Protein AF-A0A2N6K5X2-F1 (afdb_monomer_lite)

Secondary structure (DSSP, 8-state):
--TT----HHHHHHHHHHHGGG--S---GGGHHHHHTTSTTHHHHHHHHTT-HHHHHHH---SPP-SHHHHHHHHHHHHHHHHHHHHTT-HHHHHHHHHHHHHHHHH-HHHHHHHHHHHHHHGGG---HHHHHHHHHHHHHHH--HHHHHHHHHHHHHHHHHHHHTT-S-HHHHHHHHHHHHTT-TT-HHHHHHHHHHHHHHHHHHHHHHHHTT-HHHHHHHHHH-S-HHHHHHHHHHHHHHHHHHHHTT----HHHHHHHHHHHHHH-TT-GGGHHHHHHTT--

Sequence (285 aa):
MVKNLLIMPGCYHHYLQTWQNILVDNIDSSQKILRSLYTDWGLAVAACVEGDIQRAIQIKPSNKTVTVVETFACKFVAYHEGCYQLQQYKWREAILPLNQAKSEIQASLNWQQEIDKLCTLQRQNISNFTEHLEFAQFWYDLLASQLARSYLAEYKAEQLREKLANETISSEKALRELQEIKKIDEYNPVVTDLIERVEVTQELKEIDRLLRNGQYETMVKRARLTHHERVRFIVANFFLEILIDGLKNGNLHDPKLIMQLGSWAYEICPNEPEFQAIYQSLRLR

Structure (mmCIF, N/CA/C/O backbone):
data_AF-A0A2N6K5X2-F1
#
_entry.id   AF-A0A2N6K5X2-F1
#
loop_
_atom_site.group_PDB
_atom_site.id
_atom_site.type_symbol
_atom_site.label_atom_id
_atom_site.label_alt_id
_atom_site.label_comp_id
_atom_site.label_asym_id
_atom_site.label_entity_id
_atom_site.label_seq_id
_atom_site.pdbx_PDB_ins_code
_atom_site.Cartn_x
_atom_site.Cartn_y
_atom_site.Cartn_z
_atom_site.occupancy
_atom_site.B_iso_or_equiv
_atom_site.auth_seq_id
_atom_site.auth_comp_id
_atom_site.auth_asym_id
_atom_site.auth_atom_id
_atom_site.pdbx_PDB_model_num
ATOM 1 N N . MET A 1 1 ? 13.412 16.566 -40.910 1.00 33.75 1 MET A N 1
ATOM 2 C CA . MET A 1 1 ? 12.546 16.499 -42.102 1.00 33.75 1 MET A CA 1
ATOM 3 C C . MET A 1 1 ? 12.996 17.592 -43.059 1.00 33.75 1 MET A C 1
ATOM 5 O O . MET A 1 1 ? 12.678 18.751 -42.837 1.00 33.75 1 MET A O 1
ATOM 9 N N . VAL A 1 2 ? 13.801 17.262 -44.069 1.00 37.75 2 VAL A N 1
ATOM 10 C CA . VAL A 1 2 ? 14.030 18.185 -45.188 1.00 37.75 2 VAL A CA 1
ATOM 11 C C . VAL A 1 2 ? 12.915 17.887 -46.192 1.00 37.75 2 VAL A C 1
ATOM 13 O O . VAL A 1 2 ? 12.937 16.848 -46.836 1.00 37.75 2 VAL A O 1
ATOM 16 N N . LYS A 1 3 ? 11.875 18.733 -46.210 1.00 42.69 3 LYS A N 1
ATOM 17 C CA . LYS A 1 3 ? 10.772 18.764 -47.198 1.00 42.69 3 LYS A CA 1
ATOM 18 C C . LYS A 1 3 ? 10.260 17.393 -47.701 1.00 42.69 3 LYS A C 1
ATOM 20 O O . LYS A 1 3 ? 10.532 17.034 -48.837 1.00 42.69 3 LYS A O 1
ATOM 25 N N . ASN A 1 4 ? 9.467 16.669 -46.903 1.00 42.94 4 ASN A N 1
ATOM 26 C CA . ASN A 1 4 ? 8.630 15.538 -47.365 1.00 42.94 4 ASN A CA 1
ATOM 27 C C . ASN A 1 4 ? 9.323 14.417 -48.178 1.00 42.94 4 ASN A C 1
ATOM 29 O O . ASN A 1 4 ? 8.648 13.662 -48.871 1.00 42.94 4 ASN A O 1
ATOM 33 N N . LEU A 1 5 ? 10.645 14.273 -48.085 1.00 54.62 5 LEU A N 1
ATOM 34 C CA . LEU A 1 5 ? 11.384 13.184 -48.720 1.00 54.62 5 LEU A CA 1
ATOM 35 C C . LEU A 1 5 ? 11.616 12.058 -47.706 1.00 54.62 5 LEU A C 1
ATOM 37 O O . LEU A 1 5 ? 12.179 12.293 -46.634 1.00 54.62 5 LEU A O 1
ATOM 41 N N . LEU A 1 6 ? 11.186 10.838 -48.048 1.00 58.38 6 LEU A N 1
ATOM 42 C CA . LEU A 1 6 ? 11.593 9.622 -47.343 1.00 58.38 6 LEU A CA 1
ATOM 43 C C . LEU A 1 6 ? 13.054 9.349 -47.705 1.00 58.38 6 LEU A C 1
ATOM 45 O O . LEU A 1 6 ? 13.368 9.014 -48.845 1.00 58.38 6 LEU A O 1
ATOM 49 N N . ILE A 1 7 ? 13.950 9.512 -46.741 1.00 64.50 7 ILE A N 1
ATOM 50 C CA . ILE A 1 7 ? 15.358 9.154 -46.894 1.00 64.50 7 ILE A CA 1
ATOM 51 C C . ILE A 1 7 ? 15.500 7.774 -46.268 1.00 64.50 7 ILE A C 1
ATOM 53 O O . ILE A 1 7 ? 15.103 7.589 -45.132 1.00 64.50 7 ILE A O 1
ATOM 57 N N . MET A 1 8 ? 16.027 6.778 -46.972 1.00 62.88 8 MET A N 1
ATOM 58 C CA . MET A 1 8 ? 16.251 5.476 -46.335 1.00 62.88 8 MET A CA 1
ATOM 59 C C . MET A 1 8 ? 17.413 5.581 -45.328 1.00 62.88 8 MET A C 1
ATOM 61 O O . MET A 1 8 ? 18.362 6.325 -45.597 1.00 62.88 8 MET A O 1
ATOM 65 N N . PRO A 1 9 ? 17.410 4.837 -44.202 1.00 60.06 9 PRO A N 1
ATOM 66 C CA . PRO A 1 9 ? 18.467 4.916 -43.186 1.00 60.06 9 PRO A CA 1
ATOM 67 C C . PRO A 1 9 ? 19.893 4.759 -43.738 1.00 60.06 9 PRO A C 1
ATOM 69 O O . PRO A 1 9 ? 20.807 5.448 -43.285 1.00 60.06 9 PRO A O 1
ATOM 72 N N . GLY A 1 10 ? 20.076 3.922 -44.769 1.00 62.19 10 GLY A N 1
ATOM 73 C CA . GLY A 1 10 ? 21.358 3.761 -45.464 1.00 62.19 10 GLY A CA 1
ATOM 74 C C . GLY A 1 10 ? 21.795 5.001 -46.253 1.00 62.19 10 GLY A C 1
ATOM 75 O O . GLY A 1 10 ? 22.966 5.371 -46.220 1.00 62.19 10 GLY A O 1
ATOM 76 N N . CYS A 1 11 ? 20.858 5.701 -46.900 1.00 65.12 11 CYS A N 1
ATOM 77 C CA . CYS A 1 11 ? 21.143 6.969 -47.575 1.00 65.12 11 CYS A CA 1
ATOM 78 C C . CYS A 1 11 ? 21.488 8.065 -46.563 1.00 65.12 11 CYS A C 1
ATOM 80 O O . CYS A 1 11 ? 22.399 8.851 -46.794 1.00 65.12 11 CYS A O 1
ATOM 82 N N . TYR A 1 12 ? 20.796 8.100 -45.424 1.00 66.19 12 TYR A N 1
ATOM 83 C CA . TYR A 1 12 ? 21.087 9.071 -44.375 1.00 66.19 12 TYR A CA 1
ATOM 84 C C . TYR A 1 12 ? 22.502 8.903 -43.810 1.00 66.19 12 TYR A C 1
ATOM 86 O O . TYR A 1 12 ? 23.239 9.881 -43.749 1.00 66.19 12 TYR A O 1
ATOM 94 N N . HIS A 1 13 ? 22.912 7.676 -43.467 1.00 65.62 13 HIS A N 1
ATOM 95 C CA . HIS A 1 13 ? 24.268 7.413 -42.969 1.00 65.62 13 HIS A CA 1
ATOM 96 C C . HIS A 1 13 ? 25.340 7.784 -43.997 1.00 65.62 13 HIS A C 1
ATOM 98 O O . HIS A 1 13 ? 26.363 8.363 -43.636 1.00 65.62 13 HIS A O 1
ATOM 104 N N . HIS A 1 14 ? 25.086 7.512 -45.281 1.00 67.62 14 HIS A N 1
ATOM 105 C CA . HIS A 1 14 ? 26.011 7.852 -46.359 1.00 67.62 14 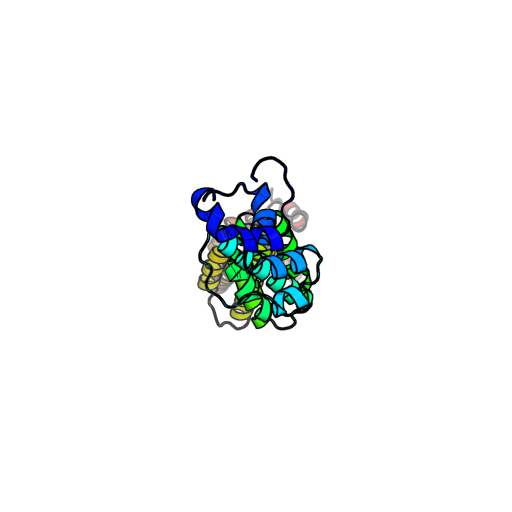HIS A CA 1
ATOM 106 C C . HIS A 1 14 ? 26.244 9.368 -46.496 1.00 67.62 14 HIS A C 1
ATOM 108 O O . HIS A 1 14 ? 27.370 9.792 -46.738 1.00 67.62 14 HIS A O 1
ATOM 114 N N . TYR A 1 15 ? 25.207 10.189 -46.294 1.00 67.56 15 TYR A N 1
ATOM 115 C CA . TYR A 1 15 ? 25.284 11.651 -46.429 1.00 67.56 15 TYR A CA 1
ATOM 116 C C . TYR A 1 15 ? 25.388 12.405 -45.095 1.00 67.56 15 TYR A C 1
ATOM 118 O O . TYR A 1 15 ? 25.398 13.638 -45.083 1.00 67.56 15 TYR A O 1
ATOM 126 N N . LEU A 1 16 ? 25.501 11.695 -43.966 1.00 64.44 16 LEU A N 1
ATOM 127 C CA . LEU A 1 16 ? 25.473 12.287 -42.628 1.00 64.44 16 LEU A CA 1
ATOM 128 C C . LEU A 1 16 ? 26.551 13.362 -42.455 1.00 64.44 16 LEU A C 1
ATOM 130 O O . LEU A 1 16 ? 26.236 14.462 -42.011 1.00 64.44 16 LEU A O 1
ATOM 134 N N . GLN A 1 17 ? 27.793 13.085 -42.870 1.00 63.62 17 GLN A N 1
ATOM 135 C CA . GLN A 1 17 ? 28.906 14.043 -42.784 1.00 63.62 17 GLN A CA 1
ATOM 136 C C . GLN A 1 17 ? 28.649 15.325 -43.589 1.00 63.62 17 GLN A C 1
ATOM 138 O O . GLN A 1 17 ? 29.088 16.403 -43.201 1.00 63.62 17 GLN A O 1
ATOM 143 N N . THR A 1 18 ? 27.899 15.231 -44.687 1.00 65.25 18 THR A N 1
ATOM 144 C CA . THR A 1 18 ? 27.544 16.374 -45.536 1.00 65.25 18 THR A CA 1
ATOM 145 C C . THR A 1 18 ? 26.402 17.203 -44.940 1.00 65.25 18 THR A C 1
ATOM 147 O O . THR A 1 18 ? 26.276 18.389 -45.239 1.00 65.25 18 THR A O 1
ATOM 150 N N . TRP A 1 19 ? 25.561 16.602 -44.093 1.00 64.31 19 TRP A N 1
ATOM 151 C CA . TRP A 1 19 ? 24.351 17.226 -43.541 1.00 64.31 19 TRP A CA 1
ATOM 152 C C . TRP A 1 19 ? 24.466 17.651 -42.075 1.00 64.31 19 TRP A C 1
ATOM 154 O O . TRP A 1 19 ? 23.506 18.204 -41.539 1.00 64.31 19 TRP A O 1
ATOM 164 N N . GLN A 1 20 ? 25.630 17.469 -41.442 1.00 56.97 20 GLN A N 1
ATOM 165 C CA . GLN A 1 20 ? 25.882 17.867 -40.049 1.00 56.97 20 GLN A CA 1
ATOM 166 C C . GLN A 1 20 ? 25.497 19.329 -39.760 1.00 56.97 20 GLN A C 1
ATOM 168 O O . GLN A 1 20 ? 24.915 19.610 -38.719 1.00 56.97 20 GLN A O 1
ATOM 173 N N . ASN A 1 21 ? 25.704 20.238 -40.718 1.00 52.66 21 ASN A N 1
ATOM 174 C CA . ASN A 1 21 ? 25.397 21.669 -40.575 1.00 52.66 21 ASN A CA 1
ATOM 175 C C . ASN A 1 21 ? 23.895 22.023 -40.689 1.00 52.66 21 ASN A C 1
ATOM 177 O O . ASN A 1 21 ? 23.532 23.188 -40.553 1.00 52.66 21 ASN A O 1
ATOM 181 N N . ILE A 1 22 ? 23.024 21.051 -40.994 1.00 57.59 22 ILE A N 1
ATOM 182 C CA . ILE A 1 22 ? 21.575 21.239 -41.230 1.00 57.59 22 ILE A CA 1
ATOM 183 C C . ILE A 1 22 ? 20.742 20.597 -40.099 1.00 57.59 22 ILE A C 1
ATOM 185 O O . ILE A 1 22 ? 19.518 20.748 -40.042 1.00 57.59 22 ILE A O 1
ATOM 189 N N . LEU A 1 23 ? 21.382 19.866 -39.181 1.00 54.38 23 LEU A N 1
ATOM 190 C CA . LEU A 1 23 ? 20.691 19.142 -38.120 1.00 54.38 23 LEU A CA 1
ATOM 191 C C . LEU A 1 23 ? 20.158 20.108 -37.055 1.00 54.38 23 LEU A C 1
ATOM 193 O O . LEU A 1 23 ? 20.896 20.843 -36.416 1.00 54.38 23 LEU A O 1
ATOM 197 N N . VAL A 1 24 ? 18.834 20.105 -36.891 1.00 52.06 24 VAL A N 1
ATOM 198 C CA . VAL A 1 24 ? 18.123 20.897 -35.882 1.00 52.06 24 VAL A CA 1
ATOM 199 C C . VAL A 1 24 ? 18.181 20.163 -34.543 1.00 52.06 24 VAL A C 1
ATOM 201 O O . VAL A 1 24 ? 17.592 19.082 -34.424 1.00 52.06 24 VAL A O 1
ATOM 204 N N . ASP A 1 25 ? 18.832 20.782 -33.555 1.00 52.19 25 ASP A N 1
ATOM 205 C CA . ASP A 1 25 ? 19.069 20.246 -32.202 1.00 52.19 25 ASP A CA 1
ATOM 206 C C . ASP A 1 25 ? 17.793 20.014 -31.376 1.00 52.19 25 ASP A C 1
ATOM 208 O O . ASP A 1 25 ? 17.778 19.180 -30.472 1.00 52.19 25 ASP A O 1
ATOM 212 N N . ASN A 1 26 ? 16.691 20.694 -31.711 1.00 50.91 26 ASN A N 1
ATOM 213 C CA . ASN A 1 26 ? 15.399 20.500 -31.057 1.00 50.91 26 ASN A CA 1
ATOM 214 C C . ASN A 1 26 ? 14.484 19.565 -31.859 1.00 50.91 26 ASN A C 1
ATOM 216 O O . ASN A 1 26 ? 14.228 19.755 -33.053 1.00 50.91 26 ASN A O 1
ATOM 220 N N . ILE A 1 27 ? 13.978 18.536 -31.177 1.00 58.50 27 ILE A N 1
ATOM 221 C CA . ILE A 1 27 ? 13.110 17.508 -31.752 1.00 58.50 27 ILE A CA 1
ATOM 222 C C . ILE A 1 27 ? 11.686 17.744 -31.263 1.00 58.50 27 ILE A C 1
ATOM 224 O O . ILE A 1 27 ? 11.427 17.735 -30.061 1.00 58.50 27 ILE A O 1
ATOM 228 N N . ASP A 1 28 ? 10.757 17.894 -32.201 1.00 59.72 28 ASP A N 1
ATOM 229 C CA . ASP A 1 28 ? 9.335 17.815 -31.891 1.00 59.72 28 ASP A CA 1
ATOM 230 C C . ASP A 1 28 ? 8.993 16.419 -31.346 1.00 59.72 28 ASP A C 1
ATOM 232 O O . ASP A 1 28 ? 9.425 15.405 -31.902 1.00 59.72 28 ASP A O 1
ATOM 236 N N . SER A 1 29 ? 8.208 16.360 -30.268 1.00 61.22 29 SER A N 1
ATOM 237 C CA . SER A 1 29 ? 7.819 15.110 -29.598 1.00 61.22 29 SER A CA 1
ATOM 238 C C . SER A 1 29 ? 7.259 14.041 -30.549 1.00 61.22 29 SER A C 1
ATOM 240 O O . SER A 1 29 ? 7.571 12.862 -30.384 1.00 61.22 29 SER A O 1
ATOM 242 N N . SER A 1 30 ? 6.532 14.449 -31.595 1.00 62.69 30 SER A N 1
ATOM 243 C CA . SER A 1 30 ? 5.924 13.561 -32.595 1.00 62.69 30 SER A CA 1
ATOM 244 C C . SER A 1 30 ? 6.935 12.907 -33.546 1.00 62.69 30 SER A C 1
ATOM 246 O O . SER A 1 30 ? 6.622 11.911 -34.193 1.00 62.69 30 SER A O 1
ATOM 248 N N . GLN A 1 31 ? 8.163 13.432 -33.626 1.00 74.00 31 GLN A N 1
ATOM 249 C CA . GLN A 1 31 ? 9.198 12.963 -34.556 1.00 74.00 31 GLN A CA 1
ATOM 250 C C . GLN A 1 31 ? 10.350 12.218 -33.877 1.00 74.00 31 GLN A C 1
ATOM 252 O O . GLN A 1 31 ? 11.266 11.776 -34.574 1.00 74.00 31 GLN A O 1
ATOM 257 N N . LYS A 1 32 ? 10.333 12.073 -32.546 1.00 82.31 32 LYS A N 1
ATOM 258 C CA . LYS A 1 32 ? 11.437 11.465 -31.788 1.00 82.31 32 LYS A CA 1
ATOM 259 C C . LYS A 1 32 ? 11.788 10.062 -32.296 1.00 82.31 32 LYS A C 1
ATOM 261 O O . LYS A 1 32 ? 12.934 9.833 -32.666 1.00 82.31 32 LYS A O 1
ATOM 266 N N . ILE A 1 33 ? 10.794 9.178 -32.430 1.00 83.94 33 ILE A N 1
ATOM 267 C CA . ILE A 1 33 ? 10.986 7.802 -32.931 1.00 83.94 33 ILE A CA 1
ATOM 268 C C . ILE A 1 33 ? 11.552 7.813 -34.354 1.00 83.94 33 ILE A C 1
ATOM 270 O O . ILE A 1 33 ? 12.563 7.171 -34.620 1.00 83.94 33 ILE A O 1
ATOM 274 N N . LEU A 1 34 ? 10.947 8.594 -35.257 1.00 81.50 34 LEU A N 1
ATOM 275 C CA . LEU A 1 34 ? 11.382 8.673 -36.654 1.00 81.50 34 LEU A CA 1
ATOM 276 C C . LEU A 1 34 ? 12.829 9.144 -36.784 1.00 81.50 34 LEU A C 1
ATOM 278 O O . LEU A 1 34 ? 13.565 8.599 -37.596 1.00 81.50 34 LEU A O 1
ATOM 282 N N . ARG A 1 35 ? 13.256 10.137 -35.995 1.00 81.88 35 ARG A N 1
ATOM 283 C CA . ARG A 1 35 ? 14.647 10.610 -36.019 1.00 81.88 35 ARG A CA 1
ATOM 284 C C . ARG A 1 35 ? 15.613 9.579 -35.445 1.00 81.88 35 ARG A C 1
ATOM 286 O O . ARG A 1 35 ? 16.719 9.453 -35.958 1.00 81.88 35 ARG A O 1
ATOM 293 N N . SER A 1 36 ? 15.196 8.821 -34.437 1.00 87.00 36 SER A N 1
ATOM 294 C CA . SER A 1 36 ? 16.011 7.752 -33.858 1.00 87.00 36 SER A CA 1
ATOM 295 C C . SER A 1 36 ? 16.269 6.588 -34.810 1.00 87.00 36 SER A C 1
ATOM 297 O O . SER A 1 36 ? 17.297 5.938 -34.674 1.00 87.00 36 SER A O 1
ATOM 299 N N . LEU A 1 37 ? 15.421 6.367 -35.822 1.00 84.12 37 LEU A N 1
ATOM 300 C CA . LEU A 1 37 ? 15.680 5.380 -36.884 1.00 84.12 37 LEU A CA 1
ATOM 301 C C . LEU A 1 37 ? 16.925 5.703 -37.731 1.00 84.12 37 LEU A C 1
ATOM 303 O O . LEU A 1 37 ? 17.438 4.831 -38.427 1.00 84.12 37 LEU A O 1
ATOM 307 N N . TYR A 1 38 ? 17.405 6.946 -37.680 1.00 83.00 38 TYR A N 1
ATOM 308 C CA . TYR A 1 38 ? 18.542 7.433 -38.458 1.00 83.00 38 TYR A CA 1
ATOM 309 C C . TYR A 1 38 ? 19.843 7.530 -37.655 1.00 83.00 38 TYR A C 1
ATOM 311 O O . TYR A 1 38 ? 20.808 8.119 -38.134 1.00 83.00 38 TYR A O 1
ATOM 319 N N . THR A 1 39 ? 19.881 6.987 -36.441 1.00 84.94 39 THR A N 1
ATOM 320 C CA . THR A 1 39 ? 21.100 6.922 -35.625 1.00 84.94 39 THR A CA 1
ATOM 321 C C . THR A 1 39 ? 21.646 5.497 -35.593 1.00 84.94 39 THR A C 1
ATOM 323 O O . THR A 1 39 ? 20.991 4.568 -36.073 1.00 84.94 39 THR A O 1
ATOM 326 N N . ASP A 1 40 ? 22.797 5.296 -34.947 1.00 86.56 40 ASP A N 1
ATOM 327 C CA . ASP A 1 40 ? 23.351 3.960 -34.681 1.00 86.56 40 ASP A CA 1
ATOM 328 C C . ASP A 1 40 ? 22.370 3.056 -33.906 1.00 86.56 40 ASP A C 1
ATOM 330 O O . ASP A 1 40 ? 22.439 1.831 -33.976 1.00 86.56 40 ASP A O 1
ATOM 334 N N . TRP A 1 41 ? 21.411 3.652 -33.191 1.00 91.81 41 TRP A N 1
ATOM 335 C CA . TRP A 1 41 ? 20.354 2.945 -32.463 1.00 91.81 41 TRP A CA 1
ATOM 336 C C . TRP A 1 41 ? 19.166 2.547 -33.346 1.00 91.81 41 TRP A C 1
ATOM 338 O O . TRP A 1 41 ? 18.277 1.829 -32.887 1.00 91.81 41 TRP A O 1
ATOM 348 N N . GLY A 1 42 ? 19.126 2.995 -34.602 1.00 89.88 42 GLY A N 1
ATOM 349 C CA . GLY A 1 42 ? 17.955 2.894 -35.467 1.00 89.88 42 GLY A CA 1
ATOM 350 C C . GLY A 1 42 ? 17.481 1.468 -35.720 1.00 89.88 42 GLY A C 1
ATOM 351 O O . GLY A 1 42 ? 16.276 1.232 -35.744 1.00 89.88 42 GLY A O 1
ATOM 352 N N . LEU A 1 43 ? 18.400 0.501 -35.821 1.00 90.94 43 LEU A N 1
ATOM 353 C CA . LEU A 1 43 ? 18.040 -0.913 -35.974 1.00 90.94 43 LEU A CA 1
ATOM 354 C C . LEU A 1 43 ? 17.344 -1.469 -34.723 1.00 90.94 43 LEU A C 1
ATOM 356 O O . LEU A 1 43 ? 16.340 -2.166 -34.845 1.00 90.94 43 LEU A O 1
ATOM 360 N N . ALA A 1 44 ? 17.837 -1.133 -33.527 1.00 94.25 44 ALA A N 1
ATOM 361 C CA . ALA A 1 44 ? 17.215 -1.548 -32.270 1.00 94.25 44 ALA A CA 1
ATOM 362 C C . ALA A 1 44 ? 15.850 -0.870 -32.072 1.00 94.25 44 ALA A C 1
ATOM 364 O O . ALA A 1 44 ? 14.888 -1.520 -31.672 1.00 94.25 44 ALA A O 1
ATOM 365 N N . VAL A 1 45 ? 15.738 0.415 -32.424 1.00 93.38 45 VAL A N 1
ATOM 366 C CA . VAL A 1 45 ? 14.464 1.152 -32.396 1.00 93.38 45 VAL A CA 1
ATOM 367 C C . VAL A 1 45 ? 13.451 0.541 -33.365 1.00 93.38 45 VAL A C 1
ATOM 369 O O . VAL A 1 45 ? 12.300 0.349 -32.982 1.00 93.38 45 VAL A O 1
ATOM 372 N N . ALA A 1 46 ? 13.865 0.197 -34.588 1.00 90.56 46 ALA A N 1
ATOM 373 C CA . ALA A 1 46 ? 13.001 -0.469 -35.562 1.00 90.56 46 ALA A CA 1
ATOM 374 C C . ALA A 1 46 ? 12.496 -1.820 -35.035 1.00 90.56 46 ALA A C 1
ATOM 376 O O . ALA A 1 46 ? 11.294 -2.069 -35.063 1.00 90.56 46 ALA A O 1
ATOM 377 N N . ALA A 1 47 ? 13.386 -2.638 -34.463 1.00 92.19 47 ALA A N 1
ATOM 378 C CA . ALA A 1 47 ? 13.012 -3.914 -33.855 1.00 92.19 47 ALA A CA 1
ATOM 379 C C . ALA A 1 47 ? 11.997 -3.737 -32.704 1.00 92.19 47 ALA A C 1
ATOM 381 O O . ALA A 1 47 ? 11.022 -4.479 -32.628 1.00 92.19 47 ALA A O 1
ATOM 382 N N . CYS A 1 48 ? 12.150 -2.705 -31.862 1.00 93.44 48 CYS A N 1
ATOM 383 C CA . CYS A 1 48 ? 11.154 -2.371 -30.839 1.00 93.44 48 CYS A CA 1
ATOM 384 C C . CYS A 1 48 ? 9.783 -1.994 -31.428 1.00 93.44 48 CYS A C 1
ATOM 386 O O . CYS A 1 48 ? 8.759 -2.420 -30.897 1.00 93.44 48 CYS A O 1
ATOM 388 N N . VAL A 1 49 ? 9.750 -1.215 -32.516 1.00 90.38 49 VAL A N 1
ATOM 389 C CA . VAL A 1 49 ? 8.503 -0.812 -33.199 1.00 90.38 49 VAL A CA 1
ATOM 390 C C . VAL A 1 49 ? 7.798 -2.009 -33.845 1.00 90.38 49 VAL A C 1
ATOM 392 O O . VAL A 1 49 ? 6.571 -2.071 -33.836 1.00 90.38 49 VAL A O 1
ATOM 395 N N . GLU A 1 50 ? 8.557 -2.977 -34.359 1.00 90.44 50 GLU A N 1
ATOM 396 C CA . GLU A 1 50 ? 8.036 -4.234 -34.918 1.00 90.44 50 GLU A CA 1
ATOM 397 C C . GLU A 1 50 ? 7.609 -5.247 -33.838 1.00 90.44 50 GLU A C 1
ATOM 399 O O . GLU A 1 50 ? 7.022 -6.279 -34.157 1.00 90.44 50 GLU A O 1
ATOM 404 N N . GLY A 1 51 ? 7.877 -4.962 -32.559 1.00 88.25 51 GLY A N 1
ATOM 405 C CA . GLY A 1 51 ? 7.580 -5.853 -31.434 1.00 88.25 51 GLY A CA 1
ATOM 406 C C . GLY A 1 51 ? 8.624 -6.952 -31.195 1.00 88.25 51 GLY A C 1
ATOM 407 O O . GLY A 1 51 ? 8.466 -7.746 -30.269 1.00 88.25 51 GLY A O 1
ATOM 408 N N . ASP A 1 52 ? 9.717 -6.984 -31.962 1.00 94.06 52 ASP A N 1
ATOM 409 C CA . ASP A 1 52 ? 10.832 -7.921 -31.788 1.00 94.06 52 ASP A CA 1
ATOM 410 C C . ASP A 1 52 ? 11.838 -7.394 -30.748 1.00 94.06 52 ASP A C 1
ATOM 412 O O . ASP A 1 52 ? 12.961 -6.968 -31.042 1.00 94.06 52 ASP A O 1
ATOM 416 N N . ILE A 1 53 ? 11.404 -7.384 -29.484 1.00 95.56 53 ILE A N 1
ATOM 417 C CA . ILE A 1 53 ? 12.195 -6.804 -28.390 1.00 95.56 53 ILE A CA 1
ATOM 418 C C . ILE A 1 53 ? 13.455 -7.633 -28.107 1.00 95.56 53 ILE A C 1
ATOM 420 O O . ILE A 1 53 ? 14.498 -7.073 -27.774 1.00 95.56 53 ILE A O 1
ATOM 424 N N . GLN A 1 54 ? 13.398 -8.957 -28.285 1.00 94.88 54 GLN A N 1
ATOM 425 C CA . GLN A 1 54 ? 14.565 -9.827 -28.107 1.00 94.88 54 GLN A CA 1
ATOM 426 C C . GLN A 1 54 ? 15.691 -9.441 -29.066 1.00 94.88 54 GLN A C 1
ATOM 428 O O . GLN A 1 54 ? 16.837 -9.275 -28.639 1.00 94.88 54 GLN A O 1
ATOM 433 N N . ARG A 1 55 ? 15.365 -9.238 -30.347 1.00 94.56 55 ARG A N 1
ATOM 434 C CA . ARG A 1 55 ? 16.332 -8.759 -31.329 1.00 94.56 55 ARG A CA 1
ATOM 435 C C . ARG A 1 55 ? 16.827 -7.362 -30.986 1.00 94.56 55 ARG A C 1
ATOM 437 O O . ARG A 1 55 ? 18.032 -7.136 -31.057 1.00 94.56 55 ARG A O 1
ATOM 444 N N . ALA A 1 56 ? 15.943 -6.453 -30.569 1.00 94.88 56 ALA A N 1
ATOM 445 C CA . ALA A 1 56 ? 16.334 -5.102 -30.162 1.00 94.88 56 ALA A CA 1
ATOM 446 C C . ALA A 1 56 ? 17.399 -5.113 -29.050 1.00 94.88 56 ALA A C 1
ATOM 448 O O . ALA A 1 56 ? 18.385 -4.383 -29.137 1.00 94.88 56 ALA A O 1
ATOM 449 N N . ILE A 1 57 ? 17.248 -5.988 -28.048 1.00 93.94 57 ILE A N 1
ATOM 450 C CA . ILE A 1 57 ? 18.211 -6.161 -26.948 1.00 93.94 57 ILE A CA 1
ATOM 451 C C . ILE A 1 57 ? 19.561 -6.687 -27.455 1.00 93.94 57 ILE A C 1
ATOM 453 O O . ILE A 1 57 ? 20.600 -6.276 -26.943 1.00 93.94 57 ILE A O 1
ATOM 457 N N . GLN A 1 58 ? 19.567 -7.573 -28.454 1.00 95.25 58 GLN A N 1
ATOM 458 C CA . GLN A 1 58 ? 20.797 -8.144 -29.018 1.00 95.25 58 GLN A CA 1
ATOM 459 C C . GLN A 1 58 ? 21.580 -7.150 -29.880 1.00 95.25 58 GLN A C 1
ATOM 461 O O . GLN A 1 58 ? 22.807 -7.207 -29.915 1.00 95.25 58 GLN A O 1
ATOM 466 N N . ILE A 1 59 ? 20.881 -6.259 -30.587 1.00 93.56 59 ILE A N 1
ATOM 467 C CA . ILE A 1 59 ? 21.490 -5.343 -31.564 1.00 93.56 59 ILE A CA 1
ATOM 468 C C . ILE A 1 59 ? 21.651 -3.910 -31.044 1.00 93.56 59 ILE A C 1
ATOM 470 O O . ILE A 1 59 ? 22.105 -3.047 -31.797 1.00 93.56 59 ILE A O 1
ATOM 474 N N . LYS A 1 60 ? 21.266 -3.626 -29.791 1.00 93.06 60 LYS A N 1
ATOM 475 C CA . LYS A 1 60 ? 21.435 -2.289 -29.210 1.00 93.06 60 LYS A CA 1
ATOM 476 C C . LYS A 1 60 ? 22.927 -1.918 -29.135 1.00 93.06 60 LYS A C 1
ATOM 478 O O . LYS A 1 60 ? 23.733 -2.732 -28.680 1.00 93.06 60 LYS A O 1
ATOM 483 N N . PRO A 1 61 ? 23.320 -0.705 -29.555 1.00 90.06 61 PRO A N 1
ATOM 484 C CA . PRO A 1 61 ? 24.703 -0.251 -29.452 1.00 90.06 61 PRO A CA 1
ATOM 485 C C . PRO A 1 61 ? 25.207 -0.175 -28.004 1.00 90.06 61 PRO A C 1
ATOM 487 O O . PRO A 1 61 ? 24.483 0.240 -27.102 1.00 90.06 61 PRO A O 1
ATOM 490 N N . SER A 1 62 ? 26.492 -0.473 -27.797 1.00 86.81 62 SER A N 1
ATOM 491 C CA . SER A 1 62 ? 27.190 -0.263 -26.511 1.00 86.81 62 SER A CA 1
ATOM 492 C C . SER A 1 62 ? 27.836 1.125 -26.395 1.00 86.81 62 SER A C 1
ATOM 494 O O . SER A 1 62 ? 28.468 1.448 -25.387 1.00 86.81 62 SER A O 1
ATOM 496 N N . ASN A 1 63 ? 27.725 1.940 -27.444 1.00 81.31 63 ASN A N 1
ATOM 497 C CA . ASN A 1 63 ? 28.379 3.238 -27.536 1.00 81.31 63 ASN A CA 1
ATOM 498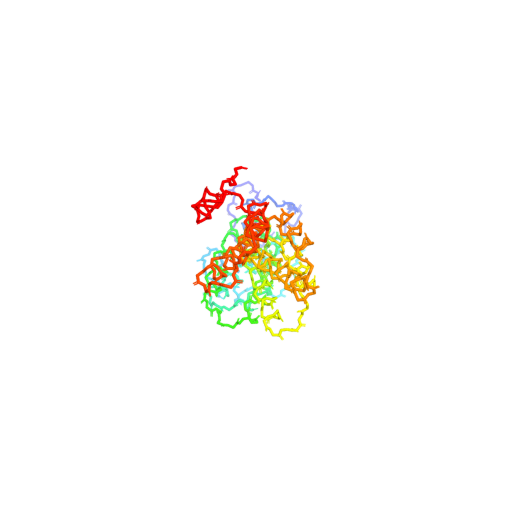 C C . ASN A 1 63 ? 27.678 4.263 -26.637 1.00 81.31 63 ASN A C 1
ATOM 500 O O . ASN A 1 63 ? 26.460 4.231 -26.452 1.00 81.31 63 ASN A O 1
ATOM 504 N N . LYS A 1 64 ? 28.446 5.221 -26.107 1.00 80.94 64 LYS A N 1
ATOM 505 C CA . LYS A 1 64 ? 27.861 6.372 -25.411 1.00 80.94 64 LYS A CA 1
ATOM 506 C C . LYS A 1 64 ? 27.035 7.190 -26.400 1.00 80.94 64 LYS A C 1
ATOM 508 O O . LYS A 1 64 ? 27.507 7.499 -27.489 1.00 80.94 64 LYS A O 1
ATOM 513 N N . THR A 1 65 ? 25.827 7.562 -25.996 1.00 83.56 65 THR A N 1
ATOM 514 C CA . THR A 1 65 ? 24.959 8.456 -26.766 1.00 83.56 65 THR A CA 1
ATOM 515 C C . THR A 1 65 ? 25.586 9.846 -26.831 1.00 83.56 65 THR A C 1
ATOM 517 O O . THR A 1 65 ? 25.940 10.405 -25.790 1.00 83.56 65 THR A O 1
ATOM 520 N N . VAL A 1 66 ? 25.714 10.406 -28.030 1.00 81.44 66 VAL A N 1
ATOM 521 C CA . VAL A 1 66 ? 26.343 11.714 -28.271 1.00 81.44 66 VAL A CA 1
ATOM 522 C C . VAL A 1 66 ? 25.279 12.794 -28.458 1.00 81.44 66 VAL A C 1
ATOM 524 O O . VAL A 1 66 ? 25.469 13.934 -28.043 1.00 81.44 66 VAL A O 1
ATOM 527 N N . THR A 1 67 ? 24.135 12.433 -29.041 1.00 83.50 67 THR A N 1
ATOM 528 C CA . THR A 1 67 ? 23.057 13.376 -29.370 1.00 83.50 67 THR A CA 1
ATOM 529 C C . THR A 1 67 ? 21.807 13.189 -28.504 1.00 83.50 67 THR A C 1
ATOM 531 O O . THR A 1 67 ? 21.573 12.136 -27.902 1.00 83.50 67 THR A O 1
ATOM 534 N N . VAL A 1 68 ? 20.935 14.205 -28.486 1.00 84.81 68 VAL A N 1
ATOM 535 C CA . VAL A 1 68 ? 19.605 14.121 -27.849 1.00 84.81 68 VAL A CA 1
ATOM 536 C C . VAL A 1 68 ? 18.750 13.020 -28.494 1.00 84.81 68 VAL A C 1
ATOM 538 O O . VAL A 1 68 ? 18.033 12.306 -27.794 1.00 84.81 68 VAL A O 1
ATOM 541 N N . VAL A 1 69 ? 18.865 12.830 -29.816 1.00 85.44 69 VAL A N 1
ATOM 542 C CA . VAL A 1 69 ? 18.145 11.787 -30.572 1.00 85.44 69 VAL A CA 1
ATOM 543 C C . VAL A 1 69 ? 18.585 10.386 -30.138 1.00 85.44 69 VAL A C 1
ATOM 545 O O . VAL A 1 69 ? 17.748 9.507 -29.945 1.00 85.44 69 VAL A O 1
ATOM 548 N N . GLU A 1 70 ? 19.890 10.171 -29.970 1.00 88.50 70 GLU A N 1
ATOM 549 C CA . GLU A 1 70 ? 20.446 8.899 -29.492 1.00 88.50 70 GLU A CA 1
ATOM 550 C C . GLU A 1 70 ? 20.120 8.654 -28.025 1.00 88.50 70 GLU A C 1
ATOM 552 O O . GLU A 1 70 ? 19.823 7.528 -27.641 1.00 88.50 70 GLU A O 1
ATOM 557 N N . THR A 1 71 ? 20.113 9.712 -27.212 1.00 91.38 71 THR A N 1
ATOM 558 C CA . THR A 1 71 ? 19.694 9.628 -25.810 1.00 91.38 71 THR A CA 1
ATOM 559 C C . THR A 1 71 ? 18.242 9.167 -25.718 1.00 91.38 71 THR A C 1
ATOM 561 O O . THR A 1 71 ? 17.933 8.266 -24.942 1.00 91.38 71 THR A O 1
ATOM 564 N N . PHE A 1 72 ? 17.350 9.732 -26.539 1.00 92.25 72 PHE A N 1
ATOM 565 C CA . PHE A 1 72 ? 15.974 9.250 -26.635 1.00 92.25 72 PHE A CA 1
ATOM 566 C C . PHE A 1 72 ? 15.911 7.807 -27.148 1.00 92.25 72 PHE A C 1
ATOM 568 O O . PHE A 1 72 ? 15.217 6.995 -26.547 1.00 92.25 72 PHE A O 1
ATOM 575 N N . ALA A 1 73 ? 16.649 7.467 -28.209 1.00 92.69 73 ALA A N 1
ATOM 576 C CA . ALA A 1 73 ? 16.662 6.120 -28.784 1.00 92.69 73 ALA A CA 1
ATOM 577 C C . ALA A 1 73 ? 17.071 5.056 -27.752 1.00 92.69 73 ALA A C 1
ATOM 579 O O . ALA A 1 73 ? 16.405 4.033 -27.614 1.00 92.69 73 ALA A O 1
ATOM 580 N N . CYS A 1 74 ? 18.121 5.338 -26.981 1.00 94.81 74 CYS A N 1
ATOM 581 C CA . CYS A 1 74 ? 18.584 4.494 -25.886 1.00 94.81 74 CYS A CA 1
ATOM 582 C C . CYS A 1 74 ? 17.489 4.296 -24.829 1.00 94.81 74 CYS A C 1
ATOM 584 O O . CYS A 1 74 ? 17.164 3.162 -24.483 1.00 94.81 74 CYS A O 1
ATOM 586 N N . LYS A 1 75 ? 16.843 5.380 -24.380 1.00 95.38 75 LYS A N 1
ATOM 587 C CA . LYS A 1 75 ? 15.729 5.308 -23.417 1.00 95.38 75 LYS A CA 1
ATOM 588 C C . LYS A 1 75 ? 14.509 4.574 -23.972 1.00 95.38 75 LYS A C 1
ATOM 590 O O . LYS A 1 75 ? 13.844 3.866 -23.227 1.00 95.38 75 LYS A O 1
ATOM 595 N N . PHE A 1 76 ? 14.221 4.723 -25.261 1.00 95.25 76 PHE A N 1
ATOM 596 C CA . PHE A 1 76 ? 13.132 4.027 -25.940 1.00 95.25 76 PHE A CA 1
ATOM 597 C C . PHE A 1 76 ? 13.366 2.515 -25.953 1.00 95.25 76 PHE A C 1
ATOM 599 O O . PHE A 1 76 ? 12.503 1.754 -25.522 1.00 95.25 76 PHE A O 1
ATOM 606 N N . VAL A 1 77 ? 14.558 2.076 -26.365 1.00 96.75 77 VAL A N 1
ATOM 607 C CA . VAL A 1 77 ? 14.932 0.654 -26.336 1.00 96.75 77 VAL A CA 1
ATOM 608 C C . VAL A 1 77 ? 14.922 0.121 -24.901 1.00 96.75 77 VAL A C 1
ATOM 610 O O . VAL A 1 77 ? 14.361 -0.944 -24.656 1.00 96.75 77 VAL A O 1
ATOM 613 N N . ALA A 1 78 ? 15.451 0.883 -23.938 1.00 97.38 78 ALA A N 1
ATOM 614 C CA . ALA A 1 78 ? 15.442 0.506 -22.526 1.00 97.38 78 ALA A CA 1
ATOM 615 C C . ALA A 1 78 ? 14.013 0.378 -21.958 1.00 97.38 78 ALA A C 1
ATOM 617 O O . ALA A 1 78 ? 13.719 -0.565 -21.232 1.00 97.38 78 ALA A O 1
ATOM 618 N N . TYR A 1 79 ? 13.082 1.262 -22.329 1.00 98.12 79 TYR A N 1
ATOM 619 C CA . TYR A 1 79 ? 11.673 1.126 -21.946 1.00 98.12 79 TYR A CA 1
ATOM 620 C C . TYR A 1 79 ? 11.080 -0.205 -22.428 1.00 98.12 79 TYR A C 1
ATOM 622 O O . TYR A 1 79 ? 10.488 -0.945 -21.637 1.00 98.12 79 TYR A O 1
ATOM 630 N N . HIS A 1 80 ? 11.275 -0.533 -23.707 1.00 97.69 80 HIS A N 1
ATOM 631 C CA . HIS A 1 80 ? 10.762 -1.771 -24.290 1.00 97.69 80 HIS A CA 1
ATOM 632 C C . HIS A 1 80 ? 11.424 -3.018 -23.692 1.00 97.69 80 HIS A C 1
ATOM 634 O O . HIS A 1 80 ? 10.726 -3.985 -23.395 1.00 97.69 80 HIS A O 1
ATOM 640 N N . GLU A 1 81 ? 12.736 -2.990 -23.452 1.00 97.94 81 GLU A N 1
ATOM 641 C CA . GLU A 1 81 ? 13.462 -4.052 -22.745 1.00 97.94 81 GLU A CA 1
ATOM 642 C C . GLU A 1 81 ? 12.906 -4.267 -21.334 1.00 97.94 81 GLU A C 1
ATOM 644 O O . GLU A 1 81 ? 12.627 -5.398 -20.942 1.00 97.94 81 GLU A O 1
ATOM 649 N N . GLY A 1 82 ? 12.673 -3.188 -20.588 1.00 98.00 82 GLY A N 1
ATOM 650 C CA . GLY A 1 82 ? 12.065 -3.249 -19.265 1.00 98.00 82 GLY A CA 1
ATOM 651 C C . GLY A 1 82 ? 10.660 -3.851 -19.274 1.00 98.00 82 GLY A C 1
ATOM 652 O O . GLY A 1 82 ? 10.360 -4.735 -18.473 1.00 98.00 82 GLY A O 1
ATOM 653 N N . CYS A 1 83 ? 9.814 -3.429 -20.217 1.00 97.81 83 CYS A N 1
ATOM 654 C CA . CYS A 1 83 ? 8.474 -3.996 -20.390 1.00 97.81 83 CYS A CA 1
ATOM 655 C C . CYS A 1 83 ? 8.530 -5.482 -20.754 1.00 97.81 83 CYS A C 1
ATOM 657 O O . CYS A 1 83 ? 7.782 -6.280 -20.194 1.00 97.81 83 CYS A O 1
ATOM 659 N N . TYR A 1 84 ? 9.447 -5.868 -21.641 1.00 97.62 84 TYR A N 1
ATOM 660 C CA . TYR A 1 84 ? 9.669 -7.265 -21.995 1.00 97.62 84 TYR A CA 1
ATOM 661 C C . TYR A 1 84 ? 10.056 -8.101 -20.768 1.00 97.62 84 TYR A C 1
ATOM 663 O O . TYR A 1 84 ? 9.491 -9.169 -20.553 1.00 97.62 84 TYR A O 1
ATOM 671 N N . GLN A 1 85 ? 10.943 -7.602 -19.904 1.00 97.94 85 GLN A N 1
ATOM 672 C CA . GLN A 1 85 ? 11.305 -8.313 -18.674 1.00 97.94 85 GLN A CA 1
ATOM 673 C C . GLN A 1 85 ? 10.128 -8.454 -17.698 1.00 97.94 85 GLN A C 1
ATOM 675 O O . GLN A 1 85 ? 9.937 -9.527 -17.124 1.00 97.94 85 GLN A O 1
ATOM 680 N N . LEU A 1 86 ? 9.289 -7.422 -17.552 1.00 97.19 86 LEU A N 1
ATOM 681 C CA . LEU A 1 86 ? 8.059 -7.516 -16.753 1.00 97.19 86 LEU A CA 1
ATOM 682 C C . LEU A 1 86 ? 7.071 -8.549 -17.323 1.00 97.19 86 LEU A C 1
ATOM 684 O O . LEU A 1 86 ? 6.467 -9.301 -16.565 1.00 97.19 86 LEU A O 1
ATOM 688 N N . GLN A 1 87 ? 6.937 -8.645 -18.650 1.00 95.50 87 GLN A N 1
ATOM 689 C CA . GLN A 1 87 ? 6.099 -9.666 -19.297 1.00 95.50 87 GLN A CA 1
ATOM 690 C C . GLN A 1 87 ? 6.586 -11.096 -19.025 1.00 95.50 87 GLN A C 1
ATOM 692 O O . GLN A 1 87 ? 5.779 -12.018 -18.972 1.00 95.50 87 GLN A O 1
ATOM 697 N N . GLN A 1 88 ? 7.894 -11.281 -18.832 1.00 95.25 88 GLN A N 1
ATOM 698 C CA . GLN A 1 88 ? 8.506 -12.571 -18.492 1.00 95.25 88 GLN A CA 1
ATOM 699 C C . GLN A 1 88 ? 8.515 -12.861 -16.983 1.00 95.25 88 GLN A C 1
ATOM 701 O O . GLN A 1 88 ? 9.192 -13.784 -16.535 1.00 95.25 88 GLN A O 1
ATOM 706 N N . TYR A 1 89 ? 7.802 -12.064 -16.187 1.00 95.12 89 TYR A N 1
ATOM 707 C CA . TYR A 1 89 ? 7.791 -12.127 -14.728 1.00 95.12 89 TYR A CA 1
ATOM 708 C C . TYR A 1 89 ? 9.148 -11.863 -14.053 1.00 95.12 89 TYR A C 1
ATOM 710 O O . TYR A 1 89 ? 9.361 -12.235 -12.898 1.00 95.12 89 TYR A O 1
ATOM 718 N N . LYS A 1 90 ? 10.066 -11.172 -14.735 1.00 95.81 90 LYS A N 1
ATOM 719 C CA . LYS A 1 90 ? 11.440 -10.903 -14.284 1.00 95.81 90 LYS A CA 1
ATOM 720 C C . LYS A 1 90 ? 11.624 -9.449 -13.864 1.00 95.81 90 LYS A C 1
ATOM 722 O O . LYS A 1 90 ? 12.485 -8.731 -14.373 1.00 95.81 90 LYS A O 1
ATOM 727 N N . TRP A 1 91 ? 10.834 -8.995 -12.896 1.00 96.62 91 TRP A N 1
ATOM 728 C CA . TRP A 1 91 ? 10.829 -7.586 -12.482 1.00 96.62 91 TRP A CA 1
ATOM 729 C C . TRP A 1 91 ? 12.195 -7.058 -12.022 1.00 96.62 91 TRP A C 1
ATOM 731 O O . TRP A 1 91 ? 12.518 -5.905 -12.295 1.00 96.62 91 TRP A O 1
ATOM 741 N N . ARG A 1 92 ? 13.038 -7.894 -11.396 1.00 96.88 92 ARG A N 1
ATOM 742 C CA . ARG A 1 92 ? 14.405 -7.506 -11.005 1.00 96.88 92 ARG A CA 1
ATOM 743 C C . ARG A 1 92 ? 15.282 -7.172 -12.214 1.00 96.88 92 ARG A C 1
ATOM 745 O O . ARG A 1 92 ? 16.042 -6.208 -12.163 1.00 96.88 92 ARG A O 1
ATOM 752 N N . GLU A 1 93 ? 15.148 -7.928 -13.306 1.00 97.25 93 GLU A N 1
ATOM 753 C CA . GLU A 1 93 ? 15.849 -7.655 -14.570 1.00 97.25 93 GLU A CA 1
ATOM 754 C C . GLU A 1 93 ? 15.316 -6.372 -15.239 1.00 97.25 93 GLU A C 1
ATOM 756 O O . GLU A 1 93 ? 16.053 -5.698 -15.956 1.00 97.25 93 GLU A O 1
ATOM 761 N N . ALA A 1 94 ? 14.067 -5.981 -14.957 1.00 97.69 94 ALA A N 1
ATOM 762 C CA . ALA A 1 94 ? 13.450 -4.766 -15.487 1.00 97.69 94 ALA A CA 1
ATOM 763 C C . ALA A 1 94 ? 13.913 -3.465 -14.795 1.00 97.69 94 ALA A C 1
ATOM 765 O O . ALA A 1 94 ? 13.765 -2.385 -15.369 1.00 97.69 94 ALA A O 1
ATOM 766 N N . ILE A 1 95 ? 14.487 -3.533 -13.584 1.00 97.69 95 ILE A N 1
ATOM 767 C CA . ILE A 1 95 ? 14.830 -2.345 -12.774 1.00 97.69 95 ILE A CA 1
ATOM 768 C C . ILE A 1 95 ? 15.785 -1.408 -13.517 1.00 97.69 95 ILE A C 1
ATOM 770 O O . ILE A 1 95 ? 15.539 -0.205 -13.615 1.00 97.69 95 ILE A O 1
ATOM 774 N N . LEU A 1 96 ? 16.902 -1.945 -14.009 1.00 96.94 96 LEU A N 1
ATOM 775 C CA . LEU A 1 96 ? 17.934 -1.156 -14.675 1.00 96.94 96 LEU A CA 1
ATOM 776 C C . LEU A 1 96 ? 17.412 -0.478 -15.957 1.00 96.94 96 LEU A C 1
ATOM 778 O O . LEU A 1 96 ? 17.522 0.749 -16.043 1.00 96.94 96 LEU A O 1
ATOM 782 N N . PRO A 1 97 ? 16.825 -1.208 -16.928 1.00 97.50 97 PRO A N 1
ATOM 783 C CA . PRO A 1 97 ? 16.345 -0.596 -18.165 1.00 97.50 97 PRO A CA 1
ATOM 784 C C . PRO A 1 97 ? 15.205 0.413 -17.931 1.00 97.50 97 PRO A C 1
ATOM 786 O O . PRO A 1 97 ? 15.208 1.497 -18.518 1.00 97.50 97 PRO A O 1
ATOM 789 N N . LEU A 1 98 ? 14.277 0.151 -17.003 1.00 98.00 98 LEU A N 1
ATOM 790 C CA . LEU A 1 98 ? 13.196 1.102 -16.709 1.00 98.00 98 LEU A CA 1
ATOM 791 C C . LEU A 1 98 ? 13.699 2.370 -16.010 1.00 98.00 98 LEU A C 1
ATOM 793 O O . LEU A 1 98 ? 13.232 3.465 -16.321 1.00 98.00 98 LEU A O 1
ATOM 797 N N . ASN A 1 99 ? 14.699 2.262 -15.131 1.00 97.25 99 ASN A N 1
ATOM 798 C CA . ASN A 1 99 ? 15.325 3.441 -14.531 1.00 97.25 99 ASN A CA 1
ATOM 799 C C . ASN A 1 99 ? 16.084 4.290 -15.558 1.00 97.25 99 ASN A C 1
ATOM 801 O O . ASN A 1 99 ? 16.049 5.518 -15.472 1.00 97.25 99 ASN A O 1
ATOM 805 N N . GLN A 1 100 ? 16.719 3.671 -16.557 1.00 95.75 100 GLN A N 1
ATOM 806 C CA . GLN A 1 100 ? 17.337 4.406 -17.668 1.00 95.75 100 GLN A CA 1
ATOM 807 C C . GLN A 1 100 ? 16.292 5.206 -18.459 1.00 95.75 100 GLN A C 1
ATOM 809 O O . GLN A 1 100 ? 16.531 6.361 -18.819 1.00 95.75 100 GLN A O 1
ATOM 814 N N . ALA A 1 101 ? 15.110 4.626 -18.676 1.00 96.62 101 ALA A N 1
ATOM 815 C CA . ALA A 1 101 ? 14.011 5.244 -19.411 1.00 96.62 101 ALA A CA 1
ATOM 816 C C . ALA A 1 101 ? 13.118 6.184 -18.576 1.00 96.62 101 ALA A C 1
ATOM 818 O O . ALA A 1 101 ? 12.206 6.806 -19.128 1.00 96.62 101 ALA A O 1
ATOM 819 N N . LYS A 1 102 ? 13.374 6.329 -17.267 1.00 96.38 102 LYS A N 1
ATOM 820 C CA . LYS A 1 102 ? 12.465 6.966 -16.295 1.00 96.38 102 LYS A CA 1
ATOM 821 C C . LYS A 1 102 ? 11.924 8.326 -16.736 1.00 96.38 102 LYS A C 1
ATOM 823 O O . LYS A 1 102 ? 10.728 8.570 -16.618 1.00 96.38 102 LYS A O 1
ATOM 828 N N . SER A 1 103 ? 12.771 9.199 -17.282 1.00 94.38 103 SER A N 1
ATOM 829 C CA . SER A 1 103 ? 12.333 10.538 -17.703 1.00 94.38 103 SER A CA 1
ATOM 830 C C . SER A 1 103 ? 11.334 10.511 -18.866 1.00 94.38 103 SER A C 1
ATOM 832 O O . SER A 1 103 ? 10.423 11.328 -18.902 1.00 94.38 103 SER A O 1
ATOM 834 N N . GLU A 1 104 ? 11.497 9.592 -19.826 1.00 94.44 104 GLU A N 1
ATOM 835 C CA . GLU A 1 104 ? 10.563 9.472 -20.956 1.00 94.44 104 GLU A CA 1
ATOM 836 C C . GLU A 1 104 ? 9.273 8.769 -20.523 1.00 94.44 104 GLU A C 1
ATOM 838 O O . GLU A 1 104 ? 8.194 9.144 -20.974 1.00 94.44 104 GLU A O 1
ATOM 843 N N . ILE A 1 105 ? 9.364 7.816 -19.586 1.00 95.94 105 ILE A N 1
ATOM 844 C CA . ILE A 1 105 ? 8.196 7.189 -18.956 1.00 95.94 105 ILE A CA 1
ATOM 845 C C . ILE A 1 105 ? 7.340 8.255 -18.257 1.00 95.94 105 ILE A C 1
ATOM 847 O O . ILE A 1 105 ? 6.143 8.358 -18.514 1.00 95.94 105 ILE A O 1
ATOM 851 N N . GLN A 1 106 ? 7.948 9.112 -17.434 1.00 93.81 106 GLN A N 1
ATOM 852 C CA . GLN A 1 106 ? 7.239 10.196 -16.740 1.00 93.81 106 GLN A CA 1
ATOM 853 C C . GLN A 1 106 ? 6.597 11.210 -17.701 1.00 93.81 106 GLN A C 1
ATOM 855 O O . GLN A 1 106 ? 5.584 11.817 -17.363 1.00 93.81 106 GLN A O 1
ATOM 860 N N . ALA A 1 107 ? 7.144 11.364 -18.909 1.00 91.75 107 ALA A N 1
ATOM 861 C CA . ALA A 1 107 ? 6.598 12.242 -19.940 1.00 91.75 107 ALA A CA 1
ATOM 862 C C . ALA A 1 107 ? 5.485 11.596 -20.795 1.00 91.75 107 ALA A C 1
ATOM 864 O O . ALA A 1 107 ? 4.805 12.309 -21.532 1.00 91.75 107 ALA A O 1
ATOM 865 N N . SER A 1 108 ? 5.289 10.273 -20.727 1.00 91.75 108 SER A N 1
ATOM 866 C CA . SER A 1 108 ? 4.371 9.521 -21.594 1.00 91.75 108 SER A CA 1
ATOM 867 C C . SER A 1 108 ? 3.314 8.763 -20.790 1.00 91.75 108 SER A C 1
ATOM 869 O O . SER A 1 108 ? 3.593 7.710 -20.218 1.00 91.75 108 SER A O 1
ATOM 871 N N . LEU A 1 109 ? 2.067 9.248 -20.800 1.00 93.88 109 LEU A N 1
ATOM 872 C CA . LEU A 1 109 ? 0.956 8.600 -20.087 1.00 93.88 109 LEU A CA 1
ATOM 873 C C . LEU A 1 109 ? 0.737 7.146 -20.541 1.00 93.88 109 LEU A C 1
ATOM 875 O O . LEU A 1 109 ? 0.529 6.269 -19.708 1.00 93.88 109 LEU A O 1
ATOM 879 N N . ASN A 1 110 ? 0.852 6.875 -21.844 1.00 93.19 110 ASN A N 1
ATOM 880 C CA . ASN A 1 110 ? 0.691 5.524 -22.390 1.00 93.19 110 ASN A CA 1
ATOM 881 C C . ASN A 1 110 ? 1.745 4.557 -21.832 1.00 93.19 110 ASN A C 1
ATOM 883 O O . ASN A 1 110 ? 1.445 3.397 -21.559 1.00 93.19 110 ASN A O 1
ATOM 887 N N . TRP A 1 111 ? 2.981 5.029 -21.640 1.00 95.75 111 TRP A N 1
ATOM 888 C CA . TRP A 1 111 ? 4.053 4.196 -21.095 1.00 95.75 111 TRP A CA 1
ATOM 889 C C . TRP A 1 111 ? 3.846 3.902 -19.615 1.00 95.75 111 TRP A C 1
ATOM 891 O O . TRP A 1 111 ? 4.090 2.778 -19.181 1.00 95.75 111 TRP A O 1
ATOM 901 N N . GLN A 1 112 ? 3.354 4.888 -18.861 1.00 97.62 112 GLN A N 1
ATOM 902 C CA . GLN A 1 112 ? 2.985 4.708 -17.456 1.00 97.62 112 GLN A CA 1
ATOM 903 C C . GLN A 1 112 ? 1.871 3.669 -17.317 1.00 97.62 112 GLN A C 1
ATOM 905 O O . GLN A 1 112 ? 2.005 2.746 -16.523 1.00 97.62 112 GLN A O 1
ATOM 910 N N . GLN A 1 113 ? 0.821 3.768 -18.140 1.00 97.31 113 GLN A N 1
ATOM 911 C CA . GLN A 1 113 ? -0.308 2.834 -18.126 1.00 97.31 113 GLN A CA 1
ATOM 912 C C . GLN A 1 113 ? 0.108 1.396 -18.461 1.00 97.31 113 GLN A C 1
ATOM 914 O O . GLN A 1 113 ? -0.347 0.463 -17.800 1.00 97.31 113 GLN A O 1
ATOM 919 N N . GLU A 1 114 ? 0.981 1.198 -19.453 1.00 96.88 114 GLU A N 1
ATOM 920 C CA . GLU A 1 114 ? 1.457 -0.150 -19.787 1.00 96.88 114 GLU A CA 1
ATOM 921 C C . GLU A 1 114 ? 2.334 -0.729 -18.668 1.00 96.88 114 GLU A C 1
ATOM 923 O O . GLU A 1 114 ? 2.156 -1.888 -18.300 1.00 96.88 114 GLU A O 1
ATOM 928 N N . ILE A 1 115 ? 3.223 0.068 -18.061 1.00 98.06 115 ILE A N 1
ATOM 929 C CA . ILE A 1 115 ? 4.008 -0.386 -16.901 1.00 98.06 115 ILE A CA 1
ATOM 930 C C . ILE A 1 115 ? 3.085 -0.726 -15.729 1.00 98.06 115 ILE A C 1
ATOM 932 O O . ILE A 1 115 ? 3.243 -1.788 -15.136 1.00 98.06 115 ILE A O 1
ATOM 936 N N . ASP A 1 116 ? 2.101 0.116 -15.412 1.00 98.19 116 ASP A N 1
ATOM 937 C CA . ASP A 1 116 ? 1.139 -0.146 -14.337 1.00 98.19 116 ASP A CA 1
ATOM 938 C C . ASP A 1 116 ? 0.375 -1.460 -14.561 1.00 98.19 116 ASP A C 1
ATOM 940 O O . ASP A 1 116 ? 0.214 -2.269 -13.641 1.00 98.19 116 ASP A O 1
ATOM 944 N N . LYS A 1 117 ? -0.058 -1.712 -15.800 1.00 97.88 117 LYS A N 1
ATOM 945 C CA . LYS A 1 117 ? -0.706 -2.966 -16.197 1.00 97.88 117 LYS A CA 1
ATOM 946 C C . LYS A 1 117 ? 0.231 -4.162 -16.010 1.00 97.88 117 LYS A C 1
ATOM 948 O O . LYS A 1 117 ? -0.170 -5.150 -15.396 1.00 97.88 117 LYS A O 1
ATOM 953 N N . LEU A 1 118 ? 1.468 -4.081 -16.500 1.00 97.94 118 LEU A N 1
ATOM 954 C CA . LEU A 1 118 ? 2.452 -5.160 -16.374 1.00 97.94 118 LEU A CA 1
ATOM 955 C C . LEU A 1 118 ? 2.823 -5.425 -14.910 1.00 97.94 118 LEU A C 1
ATOM 957 O O . LEU A 1 118 ? 2.842 -6.577 -14.481 1.00 97.94 118 LEU A O 1
ATOM 961 N N . CYS A 1 119 ? 3.027 -4.380 -14.110 1.00 97.94 119 CYS A N 1
ATOM 962 C CA . CYS A 1 119 ? 3.291 -4.504 -12.681 1.00 97.94 119 CYS A CA 1
ATOM 963 C C . CYS A 1 119 ? 2.106 -5.118 -11.916 1.00 97.94 119 CYS A C 1
ATOM 965 O O . CYS A 1 119 ? 2.305 -5.928 -11.008 1.00 97.94 119 CYS A O 1
ATOM 967 N N . THR A 1 120 ? 0.871 -4.803 -12.317 1.00 97.00 120 THR A N 1
ATOM 968 C CA . THR A 1 120 ? -0.343 -5.415 -11.751 1.00 97.00 120 THR A CA 1
ATOM 969 C C . THR A 1 120 ? -0.410 -6.921 -12.018 1.00 97.00 120 THR A C 1
ATOM 971 O O . THR A 1 120 ? -0.855 -7.672 -11.150 1.00 97.00 120 THR A O 1
ATOM 974 N N . LEU A 1 121 ? 0.054 -7.377 -13.185 1.00 96.00 121 LEU A N 1
ATOM 975 C CA . LEU A 1 121 ? 0.174 -8.806 -13.503 1.00 96.00 121 LEU A CA 1
ATOM 976 C C . LEU A 1 121 ? 1.346 -9.454 -12.751 1.00 96.00 121 LEU A C 1
ATOM 978 O O . LEU A 1 121 ? 1.227 -10.566 -12.240 1.00 96.00 121 LEU A O 1
ATOM 982 N N . GLN A 1 122 ? 2.474 -8.751 -12.645 1.00 94.94 122 GLN A N 1
ATOM 983 C CA . GLN A 1 122 ? 3.667 -9.225 -11.949 1.00 94.94 122 GLN A CA 1
ATOM 984 C C . GLN A 1 122 ? 3.391 -9.523 -10.474 1.00 94.94 122 GLN A C 1
ATOM 986 O O . GLN A 1 122 ? 3.777 -10.588 -9.994 1.00 94.94 122 GLN A O 1
ATOM 991 N N . ARG A 1 123 ? 2.699 -8.623 -9.757 1.00 94.88 123 ARG A N 1
ATOM 992 C CA . ARG A 1 123 ? 2.434 -8.811 -8.319 1.00 94.88 123 ARG A CA 1
ATOM 993 C C . ARG A 1 123 ? 1.654 -10.085 -8.000 1.00 94.88 123 ARG A C 1
ATOM 995 O O . ARG A 1 123 ? 1.793 -10.593 -6.899 1.00 94.88 123 ARG A O 1
ATOM 1002 N N . GLN A 1 124 ? 0.865 -10.608 -8.941 1.00 93.56 124 GLN A N 1
ATOM 1003 C CA . GLN A 1 124 ? 0.106 -11.850 -8.752 1.00 93.56 124 GLN A CA 1
ATOM 1004 C C . GLN A 1 124 ? 1.006 -13.094 -8.711 1.00 93.56 124 GLN A C 1
ATOM 1006 O O . GLN A 1 124 ? 0.584 -14.129 -8.211 1.00 93.56 124 GLN A O 1
ATOM 1011 N N . ASN A 1 125 ? 2.235 -12.996 -9.226 1.00 93.62 125 ASN A N 1
ATOM 1012 C CA . ASN A 1 125 ? 3.197 -14.098 -9.271 1.00 93.62 125 ASN A CA 1
ATOM 1013 C C . ASN A 1 125 ? 4.243 -14.035 -8.152 1.00 93.62 125 ASN A C 1
ATOM 1015 O O . ASN A 1 125 ? 5.034 -14.962 -7.989 1.00 93.62 125 ASN A O 1
ATOM 1019 N N . ILE A 1 126 ? 4.256 -12.956 -7.372 1.00 94.06 126 ILE A N 1
ATOM 1020 C CA . ILE A 1 126 ? 5.127 -12.838 -6.208 1.00 94.06 126 ILE A CA 1
ATOM 1021 C C . ILE A 1 126 ? 4.453 -13.575 -5.050 1.00 94.06 126 ILE A C 1
ATOM 1023 O O . ILE A 1 126 ? 3.280 -13.356 -4.770 1.00 94.06 126 ILE A O 1
ATOM 1027 N N . SER A 1 127 ? 5.188 -14.481 -4.404 1.00 90.88 127 SER A N 1
ATOM 1028 C CA . SER A 1 127 ? 4.672 -15.286 -3.281 1.00 90.88 127 SER A CA 1
ATOM 1029 C C . SER A 1 127 ? 5.262 -14.879 -1.931 1.00 90.88 127 SER A C 1
ATOM 1031 O O . SER A 1 127 ? 4.734 -15.235 -0.881 1.00 90.88 127 SER A O 1
ATOM 1033 N N . ASN A 1 128 ? 6.397 -14.178 -1.941 1.00 94.12 128 ASN A N 1
ATOM 1034 C CA . ASN A 1 128 ? 7.138 -13.833 -0.739 1.00 94.12 128 ASN A CA 1
ATOM 1035 C C . ASN A 1 128 ? 6.829 -12.394 -0.299 1.00 94.12 128 ASN A C 1
ATOM 1037 O O . ASN A 1 128 ? 6.878 -11.465 -1.102 1.00 94.12 128 ASN A O 1
ATOM 1041 N N . PHE A 1 129 ? 6.566 -12.201 0.994 1.00 93.75 129 PHE A N 1
ATOM 1042 C CA . PHE A 1 129 ? 6.241 -10.886 1.551 1.00 93.75 129 PHE A CA 1
ATOM 1043 C C . PHE A 1 129 ? 7.369 -9.851 1.390 1.00 93.75 129 PHE A C 1
ATOM 1045 O O . PHE A 1 129 ? 7.121 -8.721 0.970 1.00 93.75 129 PHE A O 1
ATOM 1052 N N . THR A 1 130 ? 8.618 -10.233 1.667 1.00 95.56 130 THR A N 1
ATOM 1053 C CA . THR A 1 130 ? 9.786 -9.359 1.468 1.00 95.56 130 THR A CA 1
ATOM 1054 C C . THR A 1 130 ? 9.928 -8.968 0.002 1.00 95.56 130 THR A C 1
ATOM 1056 O O . THR A 1 130 ? 10.177 -7.805 -0.307 1.00 95.56 130 THR A O 1
ATOM 1059 N N . GLU A 1 131 ? 9.707 -9.914 -0.911 1.00 96.50 131 GLU A N 1
ATOM 1060 C CA . GLU A 1 131 ? 9.736 -9.631 -2.344 1.00 96.50 131 GLU A CA 1
ATOM 1061 C C . GLU A 1 131 ? 8.628 -8.655 -2.761 1.00 96.50 131 GLU A C 1
ATOM 1063 O O . GLU A 1 131 ? 8.893 -7.740 -3.538 1.00 96.50 131 GLU A O 1
ATOM 1068 N N . HIS A 1 132 ? 7.416 -8.782 -2.212 1.00 97.00 132 HIS A N 1
ATOM 1069 C CA . HIS A 1 132 ? 6.346 -7.820 -2.472 1.00 97.00 132 HIS A CA 1
ATOM 1070 C C . HIS A 1 132 ? 6.720 -6.400 -2.039 1.00 97.00 132 HIS A C 1
ATOM 1072 O O . HIS A 1 132 ? 6.455 -5.455 -2.779 1.00 97.00 132 HIS A O 1
ATOM 1078 N N . LEU A 1 133 ? 7.359 -6.240 -0.877 1.00 97.00 133 LEU A N 1
ATOM 1079 C CA . LEU A 1 133 ? 7.825 -4.935 -0.402 1.00 97.00 133 LEU A CA 1
ATOM 1080 C C . LEU A 1 133 ? 8.883 -4.325 -1.327 1.00 97.00 133 LEU A C 1
ATOM 1082 O O . LEU A 1 133 ? 8.784 -3.148 -1.677 1.00 97.00 133 LEU A O 1
ATOM 1086 N N . GLU A 1 134 ? 9.880 -5.113 -1.735 1.00 97.69 134 GLU A N 1
ATOM 1087 C CA . GLU A 1 134 ? 10.921 -4.657 -2.663 1.00 97.69 134 GLU A CA 1
ATOM 1088 C C . GLU A 1 134 ? 10.323 -4.263 -4.020 1.00 97.69 134 GLU A C 1
ATOM 1090 O O . GLU A 1 134 ? 10.637 -3.199 -4.560 1.00 97.69 134 GLU A O 1
ATOM 1095 N N . PHE A 1 135 ? 9.415 -5.088 -4.544 1.00 98.19 135 PHE A N 1
ATOM 1096 C CA . PHE A 1 135 ? 8.728 -4.827 -5.802 1.00 98.19 135 PHE A CA 1
ATOM 1097 C C . PHE A 1 135 ? 7.837 -3.579 -5.728 1.00 98.19 135 PHE A C 1
ATOM 1099 O O . PHE A 1 135 ? 7.873 -2.738 -6.628 1.00 98.19 135 PHE A O 1
ATOM 1106 N N . ALA A 1 136 ? 7.073 -3.414 -4.644 1.00 97.88 136 ALA A N 1
ATOM 1107 C CA . ALA A 1 136 ? 6.227 -2.244 -4.437 1.00 97.88 136 ALA A CA 1
ATOM 1108 C C . ALA A 1 136 ? 7.051 -0.952 -4.360 1.00 97.88 136 ALA A C 1
ATOM 1110 O O . ALA A 1 136 ? 6.661 0.066 -4.933 1.00 97.88 136 ALA A O 1
ATOM 1111 N N . GLN A 1 137 ? 8.209 -0.999 -3.692 1.00 98.06 137 GLN A N 1
ATOM 1112 C CA . GLN A 1 137 ? 9.121 0.139 -3.602 1.00 98.06 137 GLN A CA 1
ATOM 1113 C C . GLN A 1 137 ? 9.692 0.491 -4.981 1.00 98.06 137 GLN A C 1
ATOM 1115 O O . GLN A 1 137 ? 9.639 1.653 -5.373 1.00 98.06 137 GLN A O 1
ATOM 1120 N N . PHE A 1 138 ? 10.132 -0.506 -5.758 1.00 97.88 138 PHE A N 1
ATOM 1121 C CA . PHE A 1 138 ? 10.561 -0.311 -7.148 1.00 97.88 138 PHE A CA 1
ATOM 1122 C C . PHE A 1 138 ? 9.478 0.376 -7.997 1.00 97.88 138 PHE A C 1
ATOM 1124 O O . PHE A 1 138 ? 9.757 1.365 -8.678 1.00 97.88 138 PHE A O 1
ATOM 1131 N N . TRP A 1 139 ? 8.244 -0.130 -7.957 1.00 98.12 139 TRP A N 1
ATOM 1132 C CA . TRP A 1 139 ? 7.153 0.397 -8.775 1.00 98.12 139 TRP A CA 1
ATOM 1133 C C . TRP A 1 139 ? 6.793 1.834 -8.374 1.00 98.12 139 TRP A C 1
ATOM 1135 O O . TRP A 1 139 ? 6.626 2.704 -9.236 1.00 98.12 139 TRP A O 1
ATOM 1145 N N . TYR A 1 140 ? 6.752 2.115 -7.069 1.00 98.19 140 TYR A N 1
ATOM 1146 C CA . TYR A 1 140 ? 6.552 3.464 -6.547 1.00 98.19 140 TYR A CA 1
ATOM 1147 C C . TYR A 1 140 ? 7.672 4.416 -6.977 1.00 98.19 140 TYR A C 1
ATOM 1149 O O . TYR A 1 140 ? 7.384 5.502 -7.472 1.00 98.19 140 TYR A O 1
ATOM 1157 N N . ASP A 1 141 ? 8.935 4.008 -6.859 1.00 97.38 141 ASP A N 1
ATOM 1158 C CA . ASP A 1 141 ? 10.069 4.856 -7.227 1.00 97.38 141 ASP A CA 1
ATOM 1159 C C . ASP A 1 141 ? 10.113 5.142 -8.731 1.00 97.38 141 ASP A C 1
ATOM 1161 O O . ASP A 1 141 ? 10.570 6.214 -9.142 1.00 97.38 141 ASP A O 1
ATOM 1165 N N . LEU A 1 142 ? 9.636 4.210 -9.560 1.00 96.94 142 LEU A N 1
ATOM 1166 C CA . LEU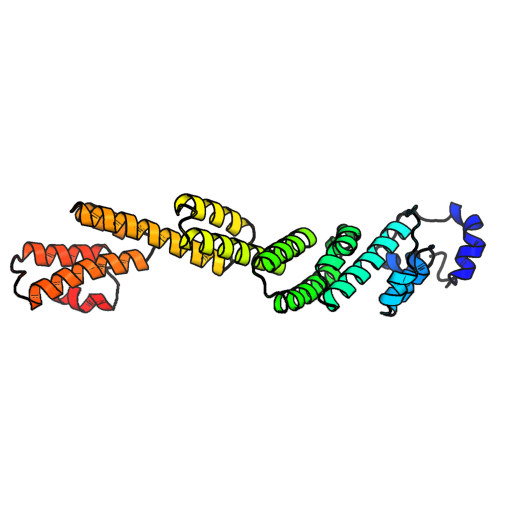 A 1 142 ? 9.571 4.374 -11.007 1.00 96.94 142 LEU A CA 1
ATOM 1167 C C . LEU A 1 142 ? 8.466 5.353 -11.429 1.00 96.94 142 LEU A C 1
ATOM 1169 O O . LEU A 1 142 ? 8.745 6.285 -12.187 1.00 96.94 142 LEU A O 1
ATOM 1173 N N . LEU A 1 143 ? 7.235 5.140 -10.950 1.00 95.88 143 LEU A N 1
ATOM 1174 C CA . LEU A 1 143 ? 6.042 5.837 -11.448 1.00 95.88 143 LEU A CA 1
ATOM 1175 C C . LEU A 1 143 ? 5.351 6.736 -10.428 1.00 95.88 143 LEU A C 1
ATOM 1177 O O . LEU A 1 143 ? 4.812 7.773 -10.807 1.00 95.88 143 LEU A O 1
ATOM 1181 N N . ALA A 1 144 ? 5.307 6.324 -9.162 1.00 95.56 144 ALA A N 1
ATOM 1182 C CA . ALA A 1 144 ? 4.453 6.916 -8.135 1.00 95.56 144 ALA A CA 1
ATOM 1183 C C . ALA A 1 144 ? 2.996 7.129 -8.610 1.00 95.56 144 ALA A C 1
ATOM 1185 O O . ALA A 1 144 ? 2.358 8.114 -8.224 1.00 95.56 144 ALA A O 1
ATOM 1186 N N . SER A 1 145 ? 2.481 6.220 -9.449 1.00 96.19 145 SER A N 1
ATOM 1187 C CA . SER A 1 145 ? 1.077 6.172 -9.873 1.00 96.19 145 SER A CA 1
ATOM 1188 C C . SER A 1 145 ? 0.170 5.810 -8.694 1.00 96.19 145 SER A C 1
ATOM 1190 O O . SER A 1 145 ? 0.646 5.323 -7.666 1.00 96.19 145 SER A O 1
ATOM 1192 N N . GLN A 1 146 ? -1.146 6.012 -8.823 1.00 96.75 146 GLN A N 1
ATOM 1193 C CA . GLN A 1 146 ? -2.082 5.639 -7.753 1.00 96.75 146 GLN A CA 1
ATOM 1194 C C . GLN A 1 146 ? -2.006 4.140 -7.421 1.00 96.75 146 GLN A C 1
ATOM 1196 O O . GLN A 1 146 ? -2.051 3.768 -6.252 1.00 96.75 146 GLN A O 1
ATOM 1201 N N . LEU A 1 147 ? -1.829 3.283 -8.433 1.00 97.19 147 LEU A N 1
ATOM 1202 C CA . LEU A 1 147 ? -1.681 1.839 -8.239 1.00 97.19 147 LEU A CA 1
ATOM 1203 C C . LEU A 1 147 ? -0.400 1.506 -7.466 1.00 97.19 147 LEU A C 1
ATOM 1205 O O . LEU A 1 147 ? -0.452 0.754 -6.494 1.00 97.19 147 LEU A O 1
ATOM 1209 N N . ALA A 1 148 ? 0.728 2.115 -7.842 1.00 97.69 148 ALA A N 1
ATOM 1210 C CA . ALA A 1 148 ? 2.002 1.917 -7.158 1.00 97.69 148 ALA A CA 1
ATOM 1211 C C . ALA A 1 148 ? 1.974 2.431 -5.707 1.00 97.69 148 ALA A C 1
ATOM 1213 O O . ALA A 1 148 ? 2.464 1.761 -4.798 1.00 97.69 148 ALA A O 1
ATOM 1214 N N . ARG A 1 149 ? 1.368 3.607 -5.480 1.00 98.31 149 ARG A N 1
ATOM 1215 C CA . ARG A 1 149 ? 1.171 4.206 -4.150 1.00 98.31 149 ARG A CA 1
ATOM 1216 C C . ARG A 1 149 ? 0.340 3.311 -3.248 1.00 98.31 149 ARG A C 1
ATOM 1218 O O . ARG A 1 149 ? 0.808 2.953 -2.170 1.00 98.31 149 ARG A O 1
ATOM 1225 N N . SER A 1 150 ? -0.843 2.916 -3.715 1.00 97.94 150 SER A N 1
ATOM 1226 C CA . SER A 1 150 ? -1.750 2.043 -2.969 1.00 97.94 150 SER A CA 1
ATOM 1227 C C . SER A 1 150 ? -1.069 0.727 -2.610 1.00 97.94 150 SER A C 1
ATOM 1229 O O . SER A 1 150 ? -1.161 0.272 -1.474 1.00 97.94 150 SER A O 1
ATOM 1231 N N . TYR A 1 151 ? -0.350 0.130 -3.561 1.00 98.00 151 TYR A N 1
ATOM 1232 C CA . TYR A 1 151 ? 0.317 -1.147 -3.349 1.00 98.00 151 TYR A CA 1
ATOM 1233 C C . TYR A 1 151 ? 1.469 -1.054 -2.335 1.00 98.00 151 TYR A C 1
ATOM 1235 O O . TYR A 1 151 ? 1.587 -1.893 -1.444 1.00 98.00 151 TYR A O 1
ATOM 1243 N N . LEU A 1 152 ? 2.293 -0.003 -2.409 1.00 98.44 152 LEU A N 1
ATOM 1244 C CA . LEU A 1 152 ? 3.352 0.235 -1.426 1.00 98.44 152 LEU A CA 1
ATOM 1245 C C . LEU A 1 152 ? 2.794 0.535 -0.032 1.00 98.44 152 LEU A C 1
ATOM 1247 O O . LEU A 1 152 ? 3.338 0.046 0.961 1.00 98.44 152 LEU A O 1
ATOM 1251 N N . ALA A 1 153 ? 1.738 1.345 0.046 1.00 98.31 153 ALA A N 1
ATOM 1252 C CA . ALA A 1 153 ? 1.105 1.708 1.306 1.00 98.31 153 ALA A CA 1
ATOM 1253 C C . ALA A 1 153 ? 0.535 0.472 2.019 1.00 98.31 153 ALA A C 1
ATOM 1255 O O . ALA A 1 153 ? 0.813 0.267 3.200 1.00 98.31 153 ALA A O 1
ATOM 1256 N N . GLU A 1 154 ? -0.163 -0.391 1.279 1.00 97.62 154 GLU A N 1
ATOM 1257 C CA . GLU A 1 154 ? -0.717 -1.656 1.769 1.00 97.62 154 GLU A CA 1
ATOM 1258 C C . GLU A 1 154 ? 0.364 -2.564 2.372 1.00 97.62 154 GLU A C 1
ATOM 1260 O O . GLU A 1 154 ? 0.277 -2.944 3.537 1.00 97.62 154 GLU A O 1
ATOM 1265 N N . TYR A 1 155 ? 1.441 -2.854 1.637 1.00 97.50 155 TYR A N 1
ATOM 1266 C CA . TYR A 1 155 ? 2.469 -3.772 2.143 1.00 97.50 155 TYR A CA 1
ATOM 1267 C C . TYR A 1 155 ? 3.303 -3.176 3.282 1.00 97.50 155 TYR A C 1
ATOM 1269 O O . TYR A 1 155 ? 3.721 -3.906 4.185 1.00 97.50 155 TYR A O 1
ATOM 1277 N N . LYS A 1 156 ? 3.521 -1.853 3.305 1.00 98.19 156 LYS A N 1
ATOM 1278 C CA . LYS A 1 156 ? 4.136 -1.192 4.469 1.00 98.19 156 LYS A CA 1
ATOM 1279 C C . LYS A 1 156 ? 3.235 -1.272 5.703 1.00 98.19 156 LYS A C 1
ATOM 1281 O O . LYS A 1 156 ? 3.747 -1.511 6.798 1.00 98.19 156 LYS A O 1
ATOM 1286 N N . ALA A 1 157 ? 1.920 -1.117 5.536 1.00 97.69 157 ALA A N 1
ATOM 1287 C CA . ALA A 1 157 ? 0.958 -1.300 6.619 1.00 97.69 157 ALA A CA 1
ATOM 1288 C C . ALA A 1 157 ? 0.963 -2.745 7.133 1.00 97.69 157 ALA A C 1
ATOM 1290 O O . ALA A 1 157 ? 1.015 -2.958 8.342 1.00 97.69 157 ALA A O 1
ATOM 1291 N N . GLU A 1 158 ? 1.034 -3.737 6.245 1.00 95.88 158 GLU A N 1
ATOM 1292 C CA . GLU A 1 158 ? 1.092 -5.137 6.674 1.00 95.88 158 GLU A CA 1
ATOM 1293 C C . GLU A 1 158 ? 2.389 -5.501 7.387 1.00 95.88 158 GLU A C 1
ATOM 1295 O O . GLU A 1 158 ? 2.359 -6.222 8.387 1.00 95.88 158 GLU A O 1
ATOM 1300 N N . GLN A 1 159 ? 3.516 -4.911 6.984 1.00 96.44 159 GLN A N 1
ATOM 1301 C CA . GLN A 1 159 ? 4.765 -5.068 7.728 1.00 96.44 159 GLN A CA 1
ATOM 1302 C C . GLN A 1 159 ? 4.630 -4.512 9.155 1.00 96.44 159 GLN A C 1
ATOM 1304 O O . GLN A 1 159 ? 5.160 -5.085 10.110 1.00 96.44 159 GLN A O 1
ATOM 1309 N N . LEU A 1 160 ? 3.931 -3.386 9.322 1.00 96.06 160 LEU A N 1
ATOM 1310 C CA . LEU A 1 160 ? 3.645 -2.828 10.642 1.00 96.06 160 LEU A CA 1
ATOM 1311 C C . LEU A 1 160 ? 2.681 -3.696 11.445 1.00 96.06 160 LEU A C 1
ATOM 1313 O O . LEU A 1 160 ? 2.886 -3.857 12.649 1.00 96.06 160 LEU A O 1
ATOM 1317 N N . ARG A 1 161 ? 1.675 -4.290 10.797 1.00 94.94 161 ARG A N 1
ATOM 1318 C CA . ARG A 1 161 ? 0.747 -5.222 11.442 1.00 94.94 161 ARG A CA 1
ATOM 1319 C C . ARG A 1 161 ? 1.480 -6.428 12.022 1.00 94.94 161 ARG A C 1
ATOM 1321 O O . ARG A 1 161 ? 1.239 -6.777 13.174 1.00 94.94 161 ARG A O 1
ATOM 1328 N N . GLU A 1 162 ? 2.404 -7.026 11.271 1.00 94.38 162 GLU A N 1
ATOM 1329 C CA . GLU A 1 162 ? 3.236 -8.130 11.772 1.00 94.38 162 GLU A CA 1
ATOM 1330 C C . GLU A 1 162 ? 4.109 -7.699 12.955 1.00 94.38 162 GLU A C 1
ATOM 1332 O O . GLU A 1 162 ? 4.181 -8.397 13.966 1.00 94.38 162 GLU A O 1
ATOM 1337 N N . LYS A 1 163 ? 4.736 -6.518 12.876 1.00 95.06 163 LYS A N 1
ATOM 1338 C CA . LYS A 1 163 ? 5.543 -5.982 13.984 1.00 95.06 163 LYS A CA 1
ATOM 1339 C C . LYS A 1 163 ? 4.717 -5.751 15.248 1.00 95.06 163 LYS A C 1
ATOM 1341 O O . LYS A 1 163 ? 5.226 -6.012 16.339 1.00 95.06 163 LYS A O 1
ATOM 1346 N N . LEU A 1 164 ? 3.480 -5.270 15.101 1.00 93.69 164 LEU A N 1
ATOM 1347 C CA . LEU A 1 164 ? 2.523 -5.079 16.194 1.00 93.69 164 LEU A CA 1
ATOM 1348 C C . LEU A 1 164 ? 2.098 -6.414 16.810 1.00 93.69 164 LEU A C 1
ATOM 1350 O O . LEU A 1 164 ? 2.109 -6.540 18.030 1.00 93.69 164 LEU A O 1
ATOM 1354 N N . ALA A 1 165 ? 1.763 -7.406 15.980 1.00 92.31 165 ALA A N 1
ATOM 1355 C CA . ALA A 1 165 ? 1.366 -8.738 16.438 1.00 92.31 165 ALA A CA 1
ATOM 1356 C C . ALA A 1 165 ? 2.493 -9.452 17.201 1.00 92.31 165 ALA A C 1
ATOM 1358 O O . ALA A 1 165 ? 2.236 -10.127 18.191 1.00 92.31 165 ALA A O 1
ATOM 1359 N N . ASN A 1 166 ? 3.740 -9.248 16.774 1.00 94.19 166 ASN A N 1
ATOM 1360 C CA . ASN A 1 166 ? 4.928 -9.799 17.426 1.00 94.19 166 ASN A CA 1
ATOM 1361 C C . ASN A 1 166 ? 5.440 -8.941 18.599 1.00 94.19 166 ASN A C 1
ATOM 1363 O O . ASN A 1 166 ? 6.530 -9.197 19.102 1.00 94.19 166 ASN A O 1
ATOM 1367 N N . GLU A 1 167 ? 4.713 -7.887 18.990 1.00 90.25 167 GLU A N 1
ATOM 1368 C CA . GLU A 1 167 ? 5.075 -6.956 20.074 1.00 90.25 167 GLU A CA 1
ATOM 1369 C C . GLU A 1 167 ? 6.463 -6.296 19.918 1.00 90.25 167 GLU A C 1
ATOM 1371 O O . GLU A 1 167 ? 7.058 -5.788 20.867 1.00 90.25 167 GLU A O 1
ATOM 1376 N N . THR A 1 168 ? 6.984 -6.245 18.689 1.00 93.69 168 THR A N 1
ATOM 1377 C CA . THR A 1 168 ? 8.302 -5.658 18.375 1.00 93.69 168 THR A CA 1
ATOM 1378 C C . THR A 1 168 ? 8.268 -4.134 18.219 1.00 93.69 168 THR A C 1
ATOM 1380 O O . THR A 1 168 ? 9.310 -3.486 18.092 1.00 93.69 168 THR A O 1
ATOM 1383 N N . ILE A 1 169 ? 7.073 -3.540 18.220 1.00 93.25 169 ILE A N 1
ATOM 1384 C CA . ILE A 1 169 ? 6.840 -2.098 18.117 1.00 93.25 169 ILE A CA 1
ATOM 1385 C C . ILE A 1 169 ? 5.707 -1.682 19.063 1.00 93.25 169 ILE A C 1
ATOM 1387 O O . ILE A 1 169 ? 4.732 -2.411 19.230 1.00 93.25 169 ILE A O 1
ATOM 1391 N N . SER A 1 170 ? 5.817 -0.497 19.674 1.00 93.81 170 SER A N 1
ATOM 1392 C CA . SER A 1 170 ? 4.727 0.059 20.484 1.00 93.81 170 SER A CA 1
ATOM 1393 C C . SER A 1 170 ? 3.607 0.610 19.602 1.00 93.81 170 SER A C 1
ATOM 1395 O O . SER A 1 170 ? 3.853 1.063 18.480 1.00 93.81 170 SER A O 1
ATOM 1397 N N . SER A 1 171 ? 2.380 0.640 20.123 1.00 93.19 171 SER A N 1
ATOM 1398 C CA . SER A 1 171 ? 1.222 1.190 19.411 1.00 93.19 171 SER A CA 1
ATOM 1399 C C . SER A 1 171 ? 1.409 2.668 19.035 1.00 93.19 171 SER A C 1
ATOM 1401 O O . SER A 1 171 ? 1.064 3.060 17.926 1.00 93.19 171 SER A O 1
ATOM 1403 N N . GLU A 1 172 ? 2.050 3.483 19.882 1.00 92.88 172 GLU A N 1
ATOM 1404 C CA . GLU A 1 172 ? 2.297 4.911 19.606 1.00 92.88 172 GLU A CA 1
ATOM 1405 C C . GLU A 1 172 ? 3.311 5.103 18.477 1.00 92.88 172 GLU A C 1
ATOM 1407 O O . GLU A 1 172 ? 3.220 6.039 17.679 1.00 92.88 172 GLU A O 1
ATOM 1412 N N . LYS A 1 173 ? 4.329 4.236 18.417 1.00 95.38 173 LYS A N 1
ATOM 1413 C CA . LYS A 1 173 ? 5.303 4.264 17.328 1.00 95.38 173 LYS A CA 1
ATOM 1414 C C . LYS A 1 173 ? 4.666 3.760 16.032 1.00 95.38 173 LYS A C 1
ATOM 1416 O O . LYS A 1 173 ? 4.841 4.412 15.008 1.00 95.38 173 LYS A O 1
ATOM 1421 N N . ALA A 1 174 ? 3.876 2.690 16.095 1.00 95.44 174 ALA A N 1
ATOM 1422 C CA . ALA A 1 174 ? 3.154 2.171 14.941 1.00 95.44 174 ALA A CA 1
ATOM 1423 C C . ALA A 1 174 ? 2.170 3.196 14.361 1.00 95.44 174 ALA A C 1
ATOM 1425 O O . ALA A 1 174 ? 2.178 3.395 13.154 1.00 95.44 174 ALA A O 1
ATOM 1426 N N . LEU A 1 175 ? 1.396 3.912 15.188 1.00 95.69 175 LEU A N 1
ATOM 1427 C CA . LEU A 1 175 ? 0.501 4.972 14.705 1.00 95.69 175 LEU A CA 1
ATOM 1428 C C . LEU A 1 175 ? 1.255 6.083 13.983 1.00 95.69 175 LEU A C 1
ATOM 1430 O O . LEU A 1 175 ? 0.838 6.498 12.908 1.00 95.69 175 LEU A O 1
ATOM 1434 N N . ARG A 1 176 ? 2.390 6.539 14.525 1.00 96.69 176 ARG A N 1
ATOM 1435 C CA . ARG A 1 176 ? 3.217 7.540 13.835 1.00 96.69 176 ARG A CA 1
ATOM 1436 C C . ARG A 1 176 ? 3.700 7.035 12.477 1.00 96.69 176 ARG A C 1
ATOM 1438 O O . ARG A 1 176 ? 3.603 7.769 11.502 1.00 96.69 176 ARG A O 1
ATOM 1445 N N . GLU A 1 177 ? 4.174 5.793 12.401 1.00 97.44 177 GLU A N 1
ATOM 1446 C CA . GLU A 1 177 ? 4.606 5.197 11.131 1.00 97.44 177 GLU A CA 1
ATOM 1447 C C . GLU A 1 177 ? 3.431 5.011 10.151 1.00 97.44 177 GLU A C 1
ATOM 1449 O O . GLU A 1 177 ? 3.581 5.302 8.966 1.00 97.44 177 GLU A O 1
ATOM 1454 N N . LEU A 1 178 ? 2.241 4.628 10.626 1.00 97.50 178 LEU A N 1
ATOM 1455 C CA . LEU A 1 178 ? 1.032 4.525 9.801 1.00 97.50 178 LEU A CA 1
ATOM 1456 C C . LEU A 1 178 ? 0.574 5.882 9.256 1.00 97.50 178 LEU A C 1
ATOM 1458 O O . LEU A 1 178 ? 0.156 5.954 8.104 1.00 97.50 178 LEU A O 1
ATOM 1462 N N . GLN A 1 179 ? 0.701 6.964 10.029 1.00 97.06 179 GLN A N 1
ATOM 1463 C CA . GLN A 1 179 ? 0.408 8.315 9.539 1.00 97.06 179 GLN A CA 1
ATOM 1464 C C . GLN A 1 179 ? 1.392 8.756 8.446 1.00 97.06 179 GLN A C 1
ATOM 1466 O O . GLN A 1 179 ? 0.995 9.449 7.513 1.00 97.06 179 GLN A O 1
ATOM 1471 N N . GLU A 1 180 ? 2.657 8.328 8.504 1.00 97.56 180 GLU A N 1
ATOM 1472 C CA . GLU A 1 180 ? 3.599 8.545 7.399 1.00 97.56 180 GLU A CA 1
ATOM 1473 C C . GLU A 1 180 ? 3.240 7.699 6.170 1.00 97.56 180 GLU A C 1
ATOM 1475 O O . GLU A 1 180 ? 3.283 8.201 5.048 1.00 97.56 180 GLU A O 1
ATOM 1480 N N . ILE A 1 181 ? 2.821 6.443 6.361 1.00 97.38 181 ILE A N 1
ATOM 1481 C CA . ILE A 1 181 ? 2.360 5.577 5.264 1.00 97.38 181 ILE A CA 1
ATOM 1482 C C . ILE A 1 181 ? 1.102 6.150 4.601 1.00 97.38 181 ILE A C 1
ATOM 1484 O O . ILE A 1 181 ? 1.010 6.151 3.376 1.00 97.38 181 ILE A O 1
ATOM 1488 N N . LYS A 1 182 ? 0.176 6.721 5.376 1.00 96.75 182 LYS A N 1
ATOM 1489 C CA . LYS A 1 182 ? -1.028 7.391 4.866 1.00 96.75 182 LYS A CA 1
ATOM 1490 C C . LYS A 1 182 ? -0.709 8.557 3.921 1.00 96.75 182 LYS A C 1
ATOM 1492 O O . LYS A 1 182 ? -1.504 8.866 3.046 1.00 96.75 182 LYS A O 1
ATOM 1497 N N . LYS A 1 183 ? 0.468 9.185 4.025 1.00 97.00 183 LYS A N 1
ATOM 1498 C CA . LYS A 1 183 ? 0.890 10.227 3.066 1.00 97.00 183 LYS A CA 1
ATOM 1499 C C . LYS A 1 183 ? 1.231 9.665 1.682 1.00 97.00 183 LYS A C 1
ATOM 1501 O O . LYS A 1 183 ? 1.245 10.426 0.718 1.00 97.00 183 LYS A O 1
ATOM 1506 N N . ILE A 1 184 ? 1.532 8.367 1.578 1.00 96.81 184 ILE A N 1
ATOM 1507 C CA . ILE A 1 184 ? 1.771 7.686 0.296 1.00 96.81 184 ILE A CA 1
ATOM 1508 C C . ILE A 1 184 ? 0.443 7.530 -0.451 1.00 96.81 184 ILE A C 1
ATOM 1510 O O . ILE A 1 184 ? 0.378 7.826 -1.643 1.00 96.81 184 ILE A O 1
ATOM 1514 N N . ASP A 1 185 ? -0.603 7.097 0.254 1.00 96.56 185 ASP A N 1
ATOM 1515 C CA . ASP A 1 185 ? -1.969 6.980 -0.255 1.00 96.56 185 ASP A CA 1
ATOM 1516 C C . ASP A 1 185 ? -2.979 7.269 0.866 1.00 96.56 185 ASP A C 1
ATOM 1518 O O . ASP A 1 185 ? -3.153 6.471 1.790 1.00 96.56 185 ASP A O 1
ATOM 1522 N N . GLU A 1 186 ? -3.628 8.432 0.782 1.00 95.81 186 GLU A N 1
ATOM 1523 C CA . GLU A 1 186 ? -4.497 8.968 1.839 1.00 95.81 186 GLU A CA 1
ATOM 1524 C C . GLU A 1 186 ? -5.751 8.117 2.065 1.00 95.81 186 GLU A C 1
ATOM 1526 O O . GLU A 1 186 ? -6.252 8.037 3.191 1.00 95.81 186 GLU A O 1
ATOM 1531 N N . TYR A 1 187 ? -6.230 7.471 1.000 1.00 94.50 187 TYR A N 1
ATOM 1532 C CA . TYR A 1 187 ? -7.489 6.729 0.967 1.00 94.50 187 TYR A CA 1
ATOM 1533 C C . TYR A 1 187 ? -7.276 5.213 0.932 1.00 94.50 187 TYR A C 1
ATOM 1535 O O . TYR A 1 187 ? -8.201 4.472 0.596 1.00 94.50 187 TYR A O 1
ATOM 1543 N N . ASN A 1 188 ? -6.069 4.736 1.252 1.00 97.25 188 ASN A N 1
ATOM 1544 C CA . ASN A 1 188 ? -5.796 3.308 1.249 1.00 97.25 188 ASN A CA 1
ATOM 1545 C C . ASN A 1 188 ? -6.604 2.601 2.357 1.00 97.25 188 ASN A C 1
ATOM 1547 O O . ASN A 1 188 ? -6.361 2.857 3.540 1.00 97.25 188 ASN A O 1
ATOM 1551 N N . PRO A 1 189 ? -7.516 1.673 2.015 1.00 95.69 189 PRO A N 1
ATOM 1552 C CA . PRO A 1 189 ? -8.431 1.083 2.990 1.00 95.69 189 PRO A CA 1
ATOM 1553 C C . PRO A 1 189 ? -7.713 0.245 4.052 1.00 95.69 189 PRO A C 1
ATOM 1555 O O . PRO A 1 189 ? -8.143 0.233 5.201 1.00 95.69 189 PRO A O 1
ATOM 1558 N N . VAL A 1 190 ? -6.605 -0.418 3.698 1.00 96.62 190 VAL A N 1
ATOM 1559 C CA . VAL A 1 190 ? -5.822 -1.239 4.636 1.00 96.62 190 VAL A CA 1
ATOM 1560 C C . VAL A 1 190 ? -5.112 -0.355 5.656 1.00 96.62 190 VAL A C 1
ATOM 1562 O O . VAL A 1 190 ? -5.115 -0.656 6.848 1.00 96.62 190 VAL A O 1
ATOM 1565 N N . VAL A 1 191 ? -4.545 0.769 5.210 1.00 97.44 191 VAL A N 1
ATOM 1566 C CA . VAL A 1 191 ? -3.903 1.743 6.105 1.00 97.44 191 VAL A CA 1
ATOM 1567 C C . VAL A 1 191 ? -4.934 2.366 7.046 1.00 97.44 191 VAL A C 1
ATOM 1569 O O . VAL A 1 191 ? -4.689 2.431 8.249 1.00 97.44 191 VAL A O 1
ATOM 1572 N N . THR A 1 192 ? -6.082 2.807 6.522 1.00 96.00 192 THR A N 1
ATOM 1573 C CA . THR A 1 192 ? -7.140 3.434 7.328 1.00 96.00 192 THR A CA 1
ATOM 1574 C C . THR A 1 192 ? -7.711 2.472 8.370 1.00 96.00 192 THR A C 1
ATOM 1576 O O . THR A 1 192 ? -7.777 2.843 9.540 1.00 96.00 192 THR A O 1
ATOM 1579 N N . ASP A 1 193 ? -8.047 1.236 7.983 1.00 95.56 193 ASP A N 1
ATOM 1580 C CA . ASP A 1 193 ? -8.530 0.200 8.912 1.00 95.56 193 ASP A CA 1
ATOM 1581 C C . ASP A 1 193 ? -7.486 -0.118 9.991 1.00 95.56 193 ASP A C 1
ATOM 1583 O O . ASP A 1 193 ? -7.818 -0.219 11.172 1.00 95.56 193 ASP A O 1
ATOM 1587 N N . LEU A 1 194 ? -6.203 -0.224 9.627 1.00 96.44 194 LEU A N 1
ATOM 1588 C CA . LEU A 1 194 ? -5.159 -0.515 10.605 1.00 96.44 194 LEU A CA 1
ATOM 1589 C C . LEU A 1 194 ? -4.941 0.641 11.593 1.00 96.44 194 LEU A C 1
ATOM 1591 O O . LEU A 1 194 ? -4.740 0.378 12.779 1.00 96.44 194 LEU A O 1
ATOM 1595 N N . ILE A 1 195 ? -5.011 1.900 11.142 1.00 96.38 195 ILE A N 1
ATOM 1596 C CA . ILE A 1 195 ? -4.971 3.072 12.033 1.00 96.38 195 ILE A CA 1
ATOM 1597 C C . ILE A 1 195 ? -6.114 2.990 13.047 1.00 96.38 195 ILE A C 1
ATOM 1599 O O . ILE A 1 195 ? -5.846 2.988 14.248 1.00 96.38 195 ILE A O 1
ATOM 1603 N N . GLU A 1 196 ? -7.352 2.828 12.572 1.00 94.62 196 GLU A N 1
ATOM 1604 C CA . GLU A 1 196 ? -8.535 2.750 13.434 1.00 94.62 196 GLU A CA 1
ATOM 1605 C C . GLU A 1 196 ? -8.406 1.609 14.453 1.00 94.62 196 GLU A C 1
ATOM 1607 O O . GLU A 1 196 ? -8.632 1.794 15.649 1.00 94.62 196 GLU A O 1
ATOM 1612 N N . ARG A 1 197 ? -7.966 0.420 14.022 1.00 94.38 197 ARG A N 1
ATOM 1613 C CA . ARG A 1 197 ? -7.771 -0.726 14.924 1.00 94.38 197 ARG A CA 1
ATOM 1614 C C . ARG A 1 197 ? -6.756 -0.447 16.021 1.00 94.38 197 ARG A C 1
ATOM 1616 O O . ARG A 1 197 ? -6.965 -0.869 17.163 1.00 94.38 197 ARG A O 1
ATOM 1623 N N . VAL A 1 198 ? -5.647 0.212 15.693 1.00 95.00 198 VAL A N 1
ATOM 1624 C CA . VAL A 1 198 ? -4.614 0.536 16.682 1.00 95.00 198 VAL A CA 1
ATOM 1625 C C . VAL A 1 198 ? -5.118 1.609 17.650 1.00 95.00 198 VAL A C 1
ATOM 1627 O O . VAL A 1 198 ? -4.914 1.453 18.855 1.00 95.00 198 VAL A O 1
ATOM 1630 N N . GLU A 1 199 ? -5.830 2.629 17.163 1.00 94.81 199 GLU A N 1
ATOM 1631 C CA . GLU A 1 199 ? -6.455 3.671 17.993 1.00 94.81 199 GLU A CA 1
ATOM 1632 C C . GLU A 1 199 ? -7.491 3.074 18.955 1.00 94.81 199 GLU A C 1
ATOM 1634 O O . GLU A 1 199 ? -7.381 3.253 20.170 1.00 94.81 199 GLU A O 1
ATOM 1639 N N . VAL A 1 200 ? -8.421 2.258 18.448 1.00 94.56 200 VAL A N 1
ATOM 1640 C CA . VAL A 1 200 ? -9.408 1.528 19.261 1.00 94.56 200 VAL A CA 1
ATOM 1641 C C . VAL A 1 200 ? -8.719 0.657 20.310 1.00 94.56 200 VAL A C 1
ATOM 1643 O O . VAL A 1 200 ? -9.125 0.640 21.470 1.00 94.56 200 VAL A O 1
ATOM 1646 N N . THR A 1 201 ? -7.651 -0.052 19.940 1.00 92.88 201 THR A N 1
ATOM 1647 C CA . THR A 1 201 ? -6.910 -0.904 20.882 1.00 92.88 201 THR A CA 1
ATOM 1648 C C . THR A 1 201 ? -6.254 -0.084 21.993 1.00 92.88 201 THR A C 1
ATOM 1650 O O . THR A 1 201 ? -6.272 -0.500 23.153 1.00 92.88 201 THR A O 1
ATOM 1653 N N . GLN A 1 202 ? -5.672 1.075 21.674 1.00 92.56 202 GLN A N 1
ATOM 1654 C CA . GLN A 1 202 ? -5.092 1.966 22.681 1.00 92.56 202 GLN A CA 1
ATOM 1655 C C . GLN A 1 202 ? -6.156 2.531 23.621 1.00 92.56 202 GLN A C 1
ATOM 1657 O O . GLN A 1 202 ? -5.957 2.520 24.837 1.00 92.56 202 GLN A O 1
ATOM 1662 N N . GLU A 1 203 ? -7.293 2.970 23.083 1.00 93.69 203 GLU A N 1
ATOM 1663 C CA . GLU A 1 203 ? -8.402 3.467 23.895 1.00 93.69 203 GLU A CA 1
ATOM 1664 C C . GLU A 1 203 ? -8.955 2.379 24.816 1.00 93.69 203 GLU A C 1
ATOM 1666 O O . GLU A 1 203 ? -9.133 2.623 26.007 1.00 93.69 203 GLU A O 1
ATOM 1671 N N . LEU A 1 204 ? -9.140 1.152 24.322 1.00 93.19 204 LEU A N 1
ATOM 1672 C CA . LEU A 1 204 ? -9.594 0.035 25.153 1.00 93.19 204 LEU A CA 1
ATOM 1673 C C . LEU A 1 204 ? -8.584 -0.337 26.246 1.00 93.19 204 LEU A C 1
ATOM 1675 O O . LEU A 1 204 ? -8.994 -0.654 27.360 1.00 93.19 204 LEU A O 1
ATOM 1679 N N . LYS A 1 205 ? -7.273 -0.248 25.983 1.00 92.69 205 LYS A N 1
ATOM 1680 C CA . LYS A 1 205 ? -6.241 -0.421 27.025 1.00 92.69 205 LYS A CA 1
ATOM 1681 C C . LYS A 1 205 ? -6.324 0.668 28.097 1.00 92.69 205 LYS A C 1
ATOM 1683 O O . LYS A 1 205 ? -6.139 0.384 29.280 1.00 92.69 205 LYS A O 1
ATOM 1688 N N . GLU A 1 206 ? -6.599 1.910 27.704 1.00 93.50 206 GLU A N 1
ATOM 1689 C CA . GLU A 1 206 ? -6.805 3.010 28.649 1.00 93.50 206 GLU A CA 1
ATOM 1690 C C . GLU A 1 206 ? -8.062 2.783 29.503 1.00 93.50 206 GLU A C 1
ATOM 1692 O O . GLU A 1 206 ? -8.007 2.933 30.725 1.00 93.50 206 GLU A O 1
ATOM 1697 N N . ILE A 1 207 ? -9.163 2.361 28.877 1.00 94.00 207 ILE A N 1
ATOM 1698 C CA . ILE A 1 207 ? -10.413 1.990 29.549 1.00 94.00 207 ILE A CA 1
ATOM 1699 C C . ILE A 1 207 ? -10.190 0.835 30.534 1.00 94.00 207 ILE A C 1
ATOM 1701 O O . ILE A 1 207 ? -10.587 0.959 31.690 1.00 94.00 207 ILE A O 1
ATOM 1705 N N . ASP A 1 208 ? -9.498 -0.239 30.137 1.00 92.75 208 ASP A N 1
ATOM 1706 C CA . ASP A 1 208 ? -9.173 -1.369 31.025 1.00 92.75 208 ASP A CA 1
ATOM 1707 C C . ASP A 1 208 ? -8.341 -0.913 32.234 1.00 92.75 208 ASP A C 1
ATOM 1709 O O . ASP A 1 208 ? -8.596 -1.311 33.371 1.00 92.75 208 ASP A O 1
ATOM 1713 N N . ARG A 1 209 ? -7.389 0.008 32.032 1.00 95.69 209 ARG A N 1
ATOM 1714 C CA . ARG A 1 209 ? -6.629 0.605 33.139 1.00 95.69 209 ARG A CA 1
ATOM 1715 C C . ARG A 1 209 ? -7.535 1.376 34.105 1.00 95.69 209 ARG A C 1
ATOM 1717 O O . ARG A 1 209 ? -7.378 1.241 35.317 1.00 95.69 209 ARG A O 1
ATOM 1724 N N . LEU A 1 210 ? -8.453 2.198 33.590 1.00 95.06 210 LEU A N 1
ATOM 1725 C CA . LEU A 1 210 ? -9.403 2.957 34.415 1.00 95.06 210 LEU A CA 1
ATOM 1726 C C . LEU A 1 210 ? -10.335 2.020 35.189 1.00 95.06 210 LEU A C 1
ATOM 1728 O O . LEU A 1 210 ? -10.567 2.245 36.377 1.00 95.06 210 LEU A O 1
ATOM 1732 N N . LEU A 1 211 ? -10.796 0.948 34.542 1.00 92.06 211 LEU A N 1
ATOM 1733 C CA . LEU A 1 211 ? -11.627 -0.087 35.144 1.00 92.06 211 LEU A CA 1
ATOM 1734 C C . LEU A 1 211 ? -10.914 -0.772 36.317 1.00 92.06 211 LEU A C 1
ATOM 1736 O O . LEU A 1 211 ? -11.444 -0.801 37.426 1.00 92.06 211 LEU A O 1
ATOM 1740 N N . ARG A 1 212 ? -9.684 -1.261 36.112 1.00 92.88 212 ARG A N 1
ATOM 1741 C CA . ARG A 1 212 ? -8.895 -1.933 37.165 1.00 92.88 212 ARG A CA 1
ATOM 1742 C C . ARG A 1 212 ? -8.591 -1.031 38.360 1.00 92.88 212 ARG A C 1
ATOM 1744 O O . ARG A 1 212 ? -8.465 -1.521 39.477 1.00 92.88 212 ARG A O 1
ATOM 1751 N N . ASN A 1 213 ? -8.501 0.277 38.128 1.00 94.38 213 ASN A N 1
ATOM 1752 C CA . ASN A 1 213 ? -8.276 1.272 39.173 1.00 94.38 213 ASN A CA 1
ATOM 1753 C C . ASN A 1 213 ? -9.578 1.765 39.836 1.00 94.38 213 ASN A C 1
ATOM 1755 O O . ASN A 1 213 ? -9.520 2.651 40.688 1.00 94.38 213 ASN A O 1
ATOM 1759 N N . GLY A 1 214 ? -10.746 1.246 39.437 1.00 91.56 214 GLY A N 1
ATOM 1760 C CA . GLY A 1 214 ? -12.050 1.658 39.963 1.00 91.56 214 GLY A CA 1
ATOM 1761 C C . GLY A 1 214 ? -12.459 3.087 39.586 1.00 91.56 214 GLY A C 1
ATOM 1762 O O . GLY A 1 214 ? -13.283 3.690 40.267 1.00 91.56 214 GLY A O 1
ATOM 1763 N N . GLN A 1 215 ? -11.882 3.659 38.525 1.00 94.69 215 GLN A N 1
ATOM 1764 C CA . GLN A 1 215 ? -12.107 5.046 38.098 1.00 94.69 215 GLN A CA 1
ATOM 1765 C C . GLN A 1 215 ? -13.267 5.149 37.091 1.00 94.69 215 GLN A C 1
ATOM 1767 O O . GLN A 1 215 ? -13.091 5.647 35.974 1.00 94.69 215 GLN A O 1
ATOM 1772 N N . TYR A 1 216 ? -14.452 4.669 37.475 1.00 93.31 216 TYR A N 1
ATOM 1773 C CA . TYR A 1 216 ? -15.608 4.519 36.583 1.00 93.31 216 TYR A CA 1
ATOM 1774 C C . TYR A 1 216 ? -16.094 5.842 35.977 1.00 93.31 216 TYR A C 1
ATOM 1776 O O . TYR A 1 216 ? -16.327 5.916 34.774 1.00 93.31 216 TYR A O 1
ATOM 1784 N N . GLU A 1 217 ? -16.172 6.924 36.752 1.00 93.62 217 GLU A N 1
ATOM 1785 C CA . GLU A 1 217 ? -16.604 8.232 36.245 1.00 93.62 217 GLU A CA 1
ATOM 1786 C C . GLU A 1 217 ? -15.643 8.773 35.179 1.00 93.62 217 GLU A C 1
ATOM 1788 O O . GLU A 1 217 ? -16.064 9.379 34.192 1.00 93.62 217 GLU A O 1
ATOM 1793 N N . THR A 1 218 ? -14.338 8.559 35.362 1.00 94.75 218 THR A N 1
ATOM 1794 C CA . THR A 1 218 ? -13.319 8.948 34.379 1.00 94.75 218 THR A CA 1
ATOM 1795 C C . THR A 1 218 ? -13.417 8.079 33.130 1.00 94.75 218 THR A C 1
ATOM 1797 O O . THR A 1 218 ? -13.310 8.602 32.022 1.00 94.75 218 THR A O 1
ATOM 1800 N N . MET A 1 219 ? -13.679 6.780 33.297 1.00 94.50 219 MET A N 1
ATOM 1801 C CA . MET A 1 219 ? -13.916 5.842 32.199 1.00 94.50 219 MET A CA 1
ATOM 1802 C C . MET A 1 219 ? -15.100 6.284 31.333 1.00 94.50 219 MET A C 1
ATOM 1804 O O . MET A 1 219 ? -14.959 6.380 30.116 1.00 94.50 219 MET A O 1
ATOM 1808 N N . VAL A 1 220 ? -16.226 6.653 31.953 1.00 95.12 220 VAL A N 1
ATOM 1809 C CA . VAL A 1 220 ? -17.423 7.166 31.264 1.00 95.12 220 VAL A CA 1
ATOM 1810 C C . VAL A 1 220 ? -17.109 8.448 30.503 1.00 95.12 220 VAL A C 1
ATOM 1812 O O . VAL A 1 220 ? -17.414 8.556 29.316 1.00 95.12 220 VAL A O 1
ATOM 1815 N N . LYS A 1 221 ? -16.440 9.414 31.150 1.00 95.12 221 LYS A N 1
ATOM 1816 C CA . LYS A 1 221 ? -16.031 10.665 30.489 1.00 95.12 221 LYS A CA 1
ATOM 1817 C C . LYS A 1 221 ? -15.134 10.399 29.283 1.00 95.12 221 LYS A C 1
ATOM 1819 O O . LYS A 1 221 ? -15.328 11.025 28.245 1.00 95.12 221 LYS A O 1
ATOM 1824 N N . ARG A 1 222 ? -14.170 9.482 29.408 1.00 94.00 222 ARG A N 1
ATOM 1825 C CA . ARG A 1 222 ? -13.243 9.128 28.327 1.00 94.00 222 ARG A CA 1
ATOM 1826 C C . ARG A 1 222 ? -13.966 8.445 27.169 1.00 94.00 222 ARG A C 1
ATOM 1828 O O . ARG A 1 222 ? -13.779 8.866 26.032 1.00 94.00 222 ARG A O 1
ATOM 1835 N N . ALA A 1 223 ? -14.816 7.462 27.463 1.00 94.25 223 ALA A N 1
ATOM 1836 C CA . ALA A 1 223 ? -15.611 6.752 26.466 1.00 94.25 223 ALA A CA 1
ATOM 1837 C C . ALA A 1 223 ? -16.590 7.688 25.746 1.00 94.25 223 ALA A C 1
ATOM 1839 O O . ALA A 1 223 ? -16.705 7.634 24.533 1.00 94.25 223 ALA A O 1
ATOM 1840 N N . ARG A 1 224 ? -17.236 8.624 26.445 1.00 93.88 224 ARG A N 1
ATOM 1841 C CA . ARG A 1 224 ? -18.134 9.601 25.808 1.00 93.88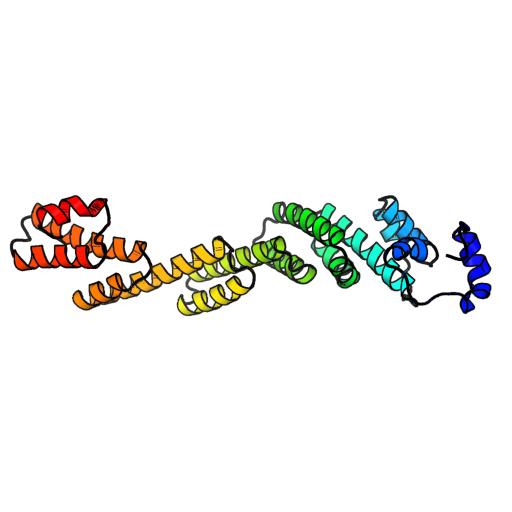 224 ARG A CA 1
ATOM 1842 C C . ARG A 1 224 ? -17.418 10.521 24.815 1.00 93.88 224 ARG A C 1
ATOM 1844 O O . ARG A 1 224 ? -18.008 10.934 23.823 1.00 93.88 224 ARG A O 1
ATOM 1851 N N . LEU A 1 225 ? -16.163 10.873 25.099 1.00 93.12 225 LEU A N 1
ATOM 1852 C CA . LEU A 1 225 ? -15.370 11.785 24.271 1.00 93.12 225 LEU A CA 1
ATOM 1853 C C . LEU A 1 225 ? -14.692 11.102 23.078 1.00 93.12 225 LEU A C 1
ATOM 1855 O O . LEU A 1 225 ? -14.141 11.808 22.236 1.00 93.12 225 LEU A O 1
ATOM 1859 N N . THR A 1 226 ? -14.710 9.769 22.991 1.00 92.25 226 THR A N 1
ATOM 1860 C CA . THR A 1 226 ? -14.131 9.084 21.833 1.00 92.25 226 THR A CA 1
ATOM 1861 C C . THR A 1 226 ? -14.973 9.283 20.572 1.00 92.25 226 THR A C 1
ATOM 1863 O O . THR A 1 226 ? -16.209 9.353 20.599 1.00 92.25 226 THR A O 1
ATOM 1866 N N . HIS A 1 227 ? -14.274 9.353 19.444 1.00 91.69 227 HIS A N 1
ATOM 1867 C CA . HIS A 1 227 ? -14.864 9.354 18.112 1.00 91.69 227 HIS A CA 1
ATOM 1868 C C . HIS A 1 227 ? -15.169 7.929 17.621 1.00 91.69 227 HIS A C 1
ATOM 1870 O O . HIS A 1 227 ? -15.938 7.769 16.678 1.00 91.69 227 HIS A O 1
ATOM 1876 N N . HIS A 1 228 ? -14.627 6.901 18.283 1.00 93.25 228 HIS A N 1
ATOM 1877 C CA . HIS A 1 228 ? -14.779 5.504 17.895 1.00 93.25 228 HIS A CA 1
ATOM 1878 C C . HIS A 1 228 ? -16.071 4.904 18.455 1.00 93.25 228 HIS A C 1
ATOM 1880 O O . HIS A 1 228 ? -16.167 4.568 19.639 1.00 93.25 228 HIS A O 1
ATOM 1886 N N . GLU A 1 229 ? -17.062 4.701 17.588 1.00 92.31 229 GLU A N 1
ATOM 1887 C CA . GLU A 1 229 ? -18.344 4.077 17.948 1.00 92.31 229 GLU A CA 1
ATOM 1888 C C . GLU A 1 229 ? -18.166 2.722 18.627 1.00 92.31 229 GLU A C 1
ATOM 1890 O O . GLU A 1 229 ? -18.807 2.453 19.640 1.00 92.31 229 GLU A O 1
ATOM 1895 N N . ARG A 1 230 ? -17.213 1.919 18.147 1.00 92.75 230 ARG A N 1
ATOM 1896 C CA . ARG A 1 230 ? -16.885 0.620 18.736 1.00 92.75 230 ARG A CA 1
ATOM 1897 C C . ARG A 1 230 ? -16.461 0.717 20.202 1.00 92.75 230 ARG A C 1
ATOM 1899 O O . ARG A 1 230 ? -16.860 -0.123 21.002 1.00 92.75 230 ARG A O 1
ATOM 1906 N N . VAL A 1 231 ? -15.675 1.730 20.571 1.00 94.69 231 VAL A N 1
ATOM 1907 C CA . VAL A 1 231 ? -15.266 1.938 21.969 1.00 94.69 231 VAL A CA 1
ATOM 1908 C C . VAL A 1 231 ? -16.473 2.357 22.802 1.00 94.69 231 VAL A C 1
ATOM 1910 O O . VAL A 1 231 ? -16.694 1.787 23.868 1.00 94.69 231 VAL A O 1
ATOM 1913 N N . ARG A 1 232 ? -17.304 3.281 22.299 1.00 95.50 232 ARG A N 1
ATOM 1914 C CA . ARG A 1 232 ? -18.549 3.686 22.980 1.00 95.50 232 ARG A CA 1
ATOM 1915 C C . ARG A 1 232 ? -19.463 2.494 23.243 1.00 95.50 232 ARG A C 1
ATOM 1917 O O . ARG A 1 232 ? -19.910 2.317 24.373 1.00 95.50 232 ARG A O 1
ATOM 1924 N N . PHE A 1 233 ? -19.680 1.664 22.228 1.00 95.75 233 PHE A N 1
ATOM 1925 C CA . PHE A 1 233 ? -20.494 0.459 22.324 1.00 95.75 233 PHE A CA 1
ATOM 1926 C C . PHE A 1 233 ? -19.955 -0.505 23.385 1.00 95.75 233 PHE A C 1
ATOM 1928 O O . PHE A 1 233 ? -20.695 -0.887 24.285 1.00 95.75 233 PHE A O 1
ATOM 1935 N N . ILE A 1 234 ? -18.662 -0.852 23.334 1.00 94.06 234 ILE A N 1
ATOM 1936 C CA . ILE A 1 234 ? -18.049 -1.804 24.277 1.00 94.06 234 ILE A CA 1
ATOM 1937 C C . ILE A 1 234 ? -18.196 -1.323 25.726 1.00 94.06 234 ILE A C 1
ATOM 1939 O O . ILE A 1 234 ? -18.572 -2.106 26.598 1.00 94.06 234 ILE A O 1
ATOM 1943 N N . VAL A 1 235 ? -17.926 -0.041 25.995 1.00 95.56 235 VAL A N 1
ATOM 1944 C CA . VAL A 1 235 ? -18.000 0.498 27.363 1.00 95.56 235 VAL A CA 1
ATOM 1945 C C . VAL A 1 235 ? -19.444 0.611 27.851 1.00 95.56 235 VAL A C 1
ATOM 1947 O O . VAL A 1 235 ? -19.719 0.293 29.006 1.00 95.56 235 VAL A O 1
ATOM 1950 N N . ALA A 1 236 ? -20.379 1.028 26.993 1.00 96.25 236 ALA A N 1
ATOM 1951 C CA . ALA A 1 236 ? -21.796 1.059 27.344 1.00 96.25 236 ALA A CA 1
ATOM 1952 C C . ALA A 1 236 ? -22.336 -0.355 27.616 1.00 96.25 236 ALA A C 1
ATOM 1954 O O . ALA A 1 236 ? -22.958 -0.577 28.655 1.00 96.25 236 ALA A O 1
ATOM 1955 N N . ASN A 1 237 ? -22.023 -1.319 26.744 1.00 96.12 237 ASN A N 1
ATOM 1956 C CA . ASN A 1 237 ? -22.423 -2.715 26.902 1.00 96.12 237 ASN A CA 1
ATOM 1957 C C . ASN A 1 237 ? -21.900 -3.310 28.214 1.00 96.12 237 ASN A C 1
ATOM 1959 O O . ASN A 1 237 ? -22.660 -3.942 28.933 1.00 96.12 237 ASN A O 1
ATOM 1963 N N . PHE A 1 238 ? -20.649 -3.030 28.587 1.00 94.50 238 PHE A N 1
ATOM 1964 C CA . PHE A 1 238 ? -20.082 -3.472 29.864 1.00 94.50 238 PHE A CA 1
ATOM 1965 C C . PHE A 1 238 ? -20.928 -3.046 31.079 1.00 94.50 238 PHE A C 1
ATOM 1967 O O . PHE A 1 238 ? -21.214 -3.857 31.960 1.00 94.50 238 PHE A O 1
ATOM 1974 N N . PHE A 1 239 ? -21.376 -1.786 31.133 1.00 95.38 239 PHE A N 1
ATOM 1975 C CA . PHE A 1 239 ? -22.238 -1.323 32.227 1.00 95.38 239 PHE A CA 1
ATOM 1976 C C . PHE A 1 239 ? -23.624 -1.974 32.206 1.00 95.38 239 PHE A C 1
ATOM 1978 O O . PHE A 1 239 ? -24.180 -2.269 33.268 1.00 95.38 239 PHE A O 1
ATOM 1985 N N . LEU A 1 240 ? -24.177 -2.213 31.015 1.00 95.06 240 LEU A N 1
ATOM 1986 C CA . LEU A 1 240 ? -25.463 -2.888 30.851 1.00 95.06 240 LEU A CA 1
ATOM 1987 C C . LEU A 1 240 ? -25.385 -4.372 31.218 1.00 95.06 240 LEU A C 1
ATOM 1989 O O . LEU A 1 240 ? -26.304 -4.877 31.854 1.00 95.06 240 LEU A O 1
ATOM 1993 N N . GLU A 1 241 ? -24.290 -5.057 30.900 1.00 94.00 241 GLU A N 1
ATOM 1994 C CA . GLU A 1 241 ? -24.043 -6.440 31.314 1.00 94.00 241 GLU A CA 1
ATOM 1995 C C . GLU A 1 241 ? -23.983 -6.551 32.839 1.00 94.00 241 GLU A C 1
ATOM 1997 O O . GLU A 1 241 ? -24.709 -7.361 33.413 1.00 94.00 241 GLU A O 1
ATOM 2002 N N . ILE A 1 242 ? -23.234 -5.669 33.520 1.00 92.00 242 ILE A N 1
ATOM 2003 C CA . ILE A 1 242 ? -23.212 -5.619 34.995 1.00 92.00 242 ILE A CA 1
ATOM 2004 C C . ILE A 1 242 ? -24.623 -5.427 35.557 1.00 92.00 242 ILE A C 1
ATOM 2006 O O . ILE A 1 242 ? -25.009 -6.097 36.518 1.00 92.00 242 ILE A O 1
ATOM 2010 N N . LEU A 1 243 ? -25.393 -4.505 34.975 1.00 92.88 243 LEU A N 1
ATOM 2011 C CA . LEU A 1 243 ? -26.759 -4.228 35.399 1.00 92.88 243 LEU A CA 1
ATOM 2012 C C . LEU A 1 243 ? -27.657 -5.466 35.241 1.00 92.88 243 LEU A C 1
ATOM 2014 O O . LEU A 1 243 ? -28.341 -5.860 36.187 1.00 92.88 243 LEU A O 1
ATOM 2018 N N . ILE A 1 244 ? -27.659 -6.077 34.056 1.00 92.00 244 ILE A N 1
ATOM 2019 C CA . ILE A 1 244 ? -28.513 -7.221 33.720 1.00 92.00 244 ILE A CA 1
ATOM 2020 C C . ILE A 1 244 ? -28.143 -8.434 34.572 1.00 92.00 244 ILE A C 1
ATOM 2022 O O . ILE A 1 244 ? -29.028 -9.063 35.157 1.00 92.00 244 ILE A O 1
ATOM 2026 N N . ASP A 1 245 ? -26.856 -8.754 34.672 1.00 92.56 245 ASP A N 1
ATOM 2027 C CA . ASP A 1 245 ? -26.385 -9.912 35.428 1.00 92.56 245 ASP A CA 1
ATOM 2028 C C . ASP A 1 245 ? -26.567 -9.707 36.931 1.00 92.56 245 ASP A C 1
ATOM 2030 O O . ASP A 1 245 ? -26.965 -10.633 37.641 1.00 92.56 245 ASP A O 1
ATOM 2034 N N . GLY A 1 246 ? -26.366 -8.484 37.425 1.00 90.06 246 GLY A N 1
ATOM 2035 C CA . GLY A 1 246 ? -26.643 -8.119 38.811 1.00 90.06 246 GLY A CA 1
ATOM 2036 C C . GLY A 1 246 ? -28.114 -8.312 39.189 1.00 90.06 246 GLY A C 1
ATOM 2037 O O . GLY A 1 246 ? -28.405 -8.856 40.258 1.00 90.06 246 GLY A O 1
ATOM 2038 N N . LEU A 1 247 ? -29.038 -7.924 38.303 1.00 89.88 247 LEU A N 1
ATOM 2039 C CA . LEU A 1 247 ? -30.479 -8.117 38.496 1.00 89.88 247 LEU A CA 1
ATOM 2040 C C . LEU A 1 247 ? -30.883 -9.594 38.398 1.00 89.88 247 LEU A C 1
ATOM 2042 O O . LEU A 1 247 ? -31.614 -10.079 39.261 1.00 89.88 247 LEU A O 1
ATOM 2046 N N . LYS A 1 248 ? -30.390 -10.325 37.388 1.00 90.25 248 LYS A N 1
ATOM 2047 C CA . LYS A 1 248 ? -30.692 -11.756 37.194 1.00 90.25 248 LYS A CA 1
ATOM 2048 C C . LYS A 1 248 ? -30.221 -12.614 38.363 1.00 90.25 248 LYS A C 1
ATOM 2050 O O . LYS A 1 248 ? -30.937 -13.518 38.781 1.00 90.25 248 LYS A O 1
ATOM 2055 N N . ASN A 1 249 ? -29.037 -12.319 38.894 1.00 90.06 249 ASN A N 1
ATOM 2056 C CA . ASN A 1 249 ? -28.445 -13.075 39.995 1.00 90.06 249 ASN A CA 1
ATOM 2057 C C . ASN A 1 249 ? -28.955 -12.631 41.375 1.00 90.06 249 ASN A C 1
ATOM 2059 O O . ASN A 1 249 ? -28.551 -13.210 42.378 1.00 90.06 249 ASN A O 1
ATOM 2063 N N . GLY A 1 250 ? -29.815 -11.606 41.446 1.00 82.88 250 GLY A N 1
ATOM 2064 C CA . GLY A 1 250 ? -30.313 -11.064 42.711 1.00 82.88 250 GLY A CA 1
ATOM 2065 C C . GLY A 1 250 ? -29.229 -10.400 43.565 1.00 82.88 250 GLY A C 1
ATOM 2066 O O . GLY A 1 250 ? -29.415 -10.244 44.762 1.00 82.88 250 GLY A O 1
ATOM 2067 N N . ASN A 1 251 ? -28.099 -10.012 42.970 1.00 85.56 251 ASN A N 1
ATOM 2068 C CA . ASN A 1 251 ? -26.965 -9.411 43.680 1.00 85.56 251 ASN A CA 1
ATOM 2069 C C . ASN A 1 251 ? -26.996 -7.874 43.645 1.00 85.56 251 ASN A C 1
ATOM 2071 O O . ASN A 1 251 ? -26.207 -7.222 44.329 1.00 85.56 251 ASN A O 1
ATOM 2075 N N . LEU A 1 252 ? -27.896 -7.288 42.849 1.00 86.88 252 LEU A N 1
ATOM 2076 C CA . LEU A 1 252 ? -28.030 -5.847 42.670 1.00 86.88 252 LEU A CA 1
ATOM 2077 C C . LEU A 1 252 ? -29.402 -5.369 43.163 1.00 86.88 252 LEU A C 1
ATOM 2079 O O . LEU A 1 252 ? -30.424 -5.586 42.514 1.00 86.88 252 LEU A O 1
ATOM 2083 N N . HIS A 1 253 ? -29.415 -4.710 44.322 1.00 86.31 253 HIS A N 1
ATOM 2084 C CA . HIS A 1 253 ? -30.641 -4.206 44.956 1.00 86.31 253 HIS A CA 1
ATOM 2085 C C . HIS A 1 253 ? -30.655 -2.695 45.177 1.00 86.31 253 HIS A C 1
ATOM 2087 O O . HIS A 1 253 ? -31.719 -2.149 45.453 1.00 86.31 253 HIS A O 1
ATOM 2093 N N . ASP A 1 254 ? -29.507 -2.019 45.069 1.00 90.62 254 ASP A N 1
ATOM 2094 C CA . ASP A 1 254 ? -29.426 -0.572 45.260 1.00 90.62 254 ASP A CA 1
ATOM 2095 C C . ASP A 1 254 ? -30.001 0.166 44.036 1.00 90.62 254 ASP A C 1
ATOM 2097 O O . ASP A 1 254 ? -29.378 0.152 42.967 1.00 90.62 254 ASP A O 1
ATOM 2101 N N . PRO A 1 255 ? -31.154 0.856 44.165 1.00 87.94 255 PRO A N 1
ATOM 2102 C CA . PRO A 1 255 ? -31.759 1.584 43.055 1.00 87.94 255 PRO A CA 1
ATOM 2103 C C . PRO A 1 255 ? -30.864 2.704 42.515 1.00 87.94 255 PRO A C 1
ATOM 2105 O O . PRO A 1 255 ? -30.962 3.045 41.336 1.00 87.94 255 PRO A O 1
ATOM 2108 N N . LYS A 1 256 ? -29.984 3.280 43.350 1.00 90.94 256 LYS A N 1
ATOM 2109 C CA . LYS A 1 256 ? -29.048 4.322 42.908 1.00 90.94 256 LYS A CA 1
ATOM 2110 C C . LYS A 1 256 ? -28.005 3.746 41.966 1.00 90.94 256 LYS A C 1
ATOM 2112 O O . LYS A 1 256 ? -27.768 4.329 40.915 1.00 90.94 256 LYS A O 1
ATOM 2117 N N . LEU A 1 257 ? -27.439 2.592 42.312 1.00 91.00 257 LEU A N 1
ATOM 2118 C CA . LEU A 1 257 ? -26.447 1.914 41.484 1.00 91.00 257 LEU A CA 1
ATOM 2119 C C . LEU A 1 257 ? -27.059 1.415 40.167 1.00 91.00 257 LEU A C 1
ATOM 2121 O O . LEU A 1 257 ? -26.461 1.595 39.111 1.00 91.00 257 LEU A O 1
ATOM 2125 N N . ILE A 1 258 ? -28.282 0.874 40.214 1.00 91.94 258 ILE A N 1
ATOM 2126 C CA . ILE A 1 258 ? -29.063 0.488 39.024 1.00 91.94 258 ILE A CA 1
ATOM 2127 C C . ILE A 1 258 ? -29.218 1.682 38.072 1.00 91.94 258 ILE A C 1
ATOM 2129 O O . ILE A 1 258 ? -28.889 1.583 36.889 1.00 91.94 258 ILE A O 1
ATOM 2133 N N . MET A 1 259 ? -29.679 2.827 38.589 1.00 93.00 259 MET A N 1
ATOM 2134 C CA . MET A 1 259 ? -29.842 4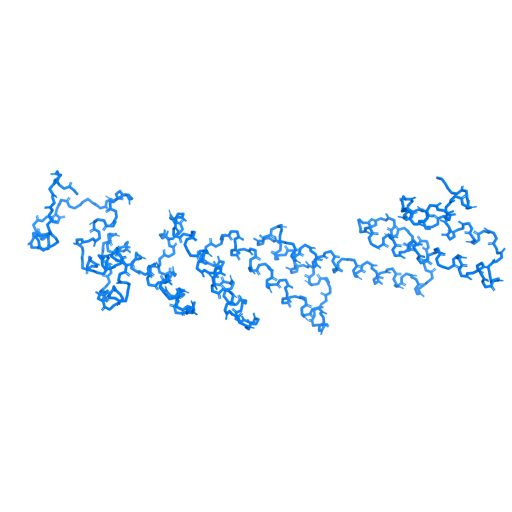.040 37.782 1.00 93.00 259 MET A CA 1
ATOM 2135 C C . MET A 1 259 ? -28.506 4.592 37.280 1.00 93.00 259 MET A C 1
ATOM 2137 O O . MET A 1 259 ? -28.438 5.069 36.151 1.00 93.00 259 MET A O 1
ATOM 2141 N N . GLN A 1 260 ? -27.444 4.516 38.083 1.00 94.12 260 GLN A N 1
ATOM 2142 C CA . GLN A 1 260 ? -26.118 5.007 37.715 1.00 94.12 260 GLN A CA 1
ATOM 2143 C C . GLN A 1 260 ? -25.514 4.208 36.555 1.00 94.12 260 GLN A C 1
ATOM 2145 O O . GLN A 1 260 ? -25.062 4.813 35.587 1.00 94.12 260 GLN A O 1
ATOM 2150 N N . LEU A 1 261 ? -25.566 2.873 36.606 1.00 94.00 261 LEU A N 1
ATOM 2151 C CA . LEU A 1 261 ? -25.079 2.004 35.527 1.00 94.00 261 LEU A CA 1
ATOM 2152 C C . LEU A 1 261 ? -25.828 2.265 34.213 1.00 94.00 261 LEU A C 1
ATOM 2154 O O . LEU A 1 261 ? -25.204 2.422 33.163 1.00 94.00 261 LEU A O 1
ATOM 2158 N N . GLY A 1 262 ? -27.158 2.382 34.280 1.00 94.00 262 GLY A N 1
ATOM 2159 C CA . GLY A 1 262 ? -27.975 2.724 33.117 1.00 94.00 262 GLY A CA 1
ATOM 2160 C C . GLY A 1 262 ? -27.684 4.120 32.564 1.00 94.00 262 GLY A C 1
ATOM 2161 O O . GLY A 1 262 ? -27.542 4.277 31.354 1.00 94.00 262 GLY A O 1
ATOM 2162 N N . SER A 1 263 ? -27.552 5.125 33.438 1.00 94.69 263 SER A N 1
ATOM 2163 C CA . SER A 1 263 ? -27.221 6.502 33.047 1.00 94.69 263 SER A CA 1
ATOM 2164 C C . SER A 1 263 ? -25.852 6.578 32.380 1.00 94.69 263 SER A C 1
ATOM 2166 O O . SER A 1 263 ? -25.705 7.248 31.366 1.00 94.69 263 SER A O 1
ATOM 2168 N N . TRP A 1 264 ? -24.855 5.864 32.904 1.00 96.38 264 TRP A N 1
ATOM 2169 C CA . TRP A 1 264 ? -23.523 5.811 32.308 1.00 96.38 264 TRP A CA 1
ATOM 2170 C C . TRP A 1 264 ? -23.523 5.188 30.916 1.00 96.38 264 TRP A C 1
ATOM 2172 O O . TRP A 1 264 ? -22.926 5.760 30.007 1.00 96.38 264 TRP A O 1
ATOM 2182 N N . ALA A 1 265 ? -24.219 4.066 30.721 1.00 95.50 265 ALA A N 1
ATOM 2183 C CA . ALA A 1 265 ? -24.382 3.485 29.391 1.00 95.50 265 ALA A CA 1
ATOM 2184 C C . ALA A 1 265 ? -25.092 4.457 28.430 1.00 95.50 265 ALA A C 1
ATOM 2186 O O . ALA A 1 265 ? -24.603 4.689 27.322 1.00 95.50 265 ALA A O 1
ATOM 2187 N N . TYR A 1 266 ? -26.175 5.098 28.889 1.00 96.00 266 TYR A N 1
ATOM 2188 C CA . TYR A 1 266 ? -26.932 6.079 28.107 1.00 96.00 266 TYR A CA 1
ATOM 2189 C C . TYR A 1 266 ? -26.086 7.293 27.702 1.00 96.00 266 TYR A C 1
ATOM 2191 O O . TYR A 1 266 ? -26.110 7.707 26.548 1.00 96.00 266 TYR A O 1
ATOM 2199 N N . GLU A 1 267 ? -25.280 7.835 28.618 1.00 94.56 267 GLU A N 1
ATOM 2200 C CA . GLU A 1 267 ? -24.383 8.963 28.340 1.00 94.56 267 GLU A CA 1
ATOM 2201 C C . GLU A 1 267 ? -23.320 8.646 27.282 1.00 94.56 267 GLU A C 1
ATOM 2203 O O . GLU A 1 267 ? -22.876 9.548 26.569 1.00 94.56 267 GLU A O 1
ATOM 2208 N N . ILE A 1 268 ? -22.879 7.390 27.201 1.00 95.31 268 ILE A N 1
ATOM 2209 C CA . ILE A 1 268 ? -21.841 6.951 26.264 1.00 95.31 268 ILE A CA 1
ATOM 2210 C C . ILE A 1 268 ? -22.452 6.605 24.904 1.00 95.31 268 ILE A C 1
ATOM 2212 O O . ILE A 1 268 ? -21.887 6.960 23.870 1.00 95.31 268 ILE A O 1
ATOM 2216 N N . CYS A 1 269 ? -23.585 5.903 24.892 1.00 95.31 269 CYS A N 1
ATOM 2217 C CA . CYS A 1 269 ? -24.182 5.350 23.682 1.00 95.31 269 CYS A CA 1
ATOM 2218 C C . CYS A 1 269 ? -25.722 5.472 23.716 1.00 95.31 269 CYS A C 1
ATOM 2220 O O . CYS A 1 269 ? -26.423 4.475 23.920 1.00 95.31 269 CYS A O 1
ATOM 2222 N N . PRO A 1 270 ? -26.272 6.691 23.537 1.00 93.12 270 PRO A N 1
ATOM 2223 C CA . PRO A 1 270 ? -27.698 6.959 23.758 1.00 93.12 270 PRO A CA 1
ATOM 2224 C C . PRO A 1 270 ? -28.606 6.401 22.660 1.00 93.12 270 PRO A C 1
ATOM 2226 O O . PRO A 1 270 ? -29.760 6.076 22.924 1.00 93.12 270 PRO A O 1
ATOM 2229 N N . ASN A 1 271 ? -28.094 6.288 21.432 1.00 92.75 271 ASN A N 1
ATOM 2230 C CA . ASN A 1 271 ? -28.891 5.993 20.237 1.00 92.75 271 ASN A CA 1
ATOM 2231 C C . ASN A 1 271 ? -28.752 4.547 19.742 1.00 92.75 271 ASN A C 1
ATOM 2233 O O . ASN A 1 271 ? -29.313 4.217 18.701 1.00 92.75 271 ASN A O 1
ATOM 2237 N N . GLU A 1 272 ? -28.011 3.694 20.453 1.00 94.44 272 GLU A N 1
ATOM 2238 C CA . GLU A 1 272 ? -27.798 2.304 20.044 1.00 94.44 272 GLU A CA 1
ATOM 2239 C C . GLU A 1 272 ? -29.124 1.531 20.086 1.00 94.44 272 GLU A C 1
ATOM 2241 O O . GLU A 1 272 ? -29.741 1.466 21.161 1.00 94.44 272 GLU A O 1
ATOM 2246 N N . PRO A 1 273 ? -29.595 0.957 18.959 1.00 93.44 273 PRO A N 1
ATOM 2247 C CA . PRO A 1 273 ? -30.864 0.235 18.907 1.00 93.44 273 PRO A CA 1
ATOM 2248 C C . PRO A 1 273 ? -30.958 -0.905 19.924 1.00 93.44 273 PRO A C 1
ATOM 2250 O O . PRO A 1 273 ? -32.011 -1.088 20.538 1.00 93.44 273 PRO A O 1
ATOM 2253 N N . GLU A 1 274 ? -29.858 -1.628 20.150 1.00 92.62 274 GLU A N 1
ATOM 2254 C CA . GLU A 1 274 ? -29.803 -2.769 21.073 1.00 92.62 274 GLU A CA 1
ATOM 2255 C C . GLU A 1 274 ? -30.044 -2.362 22.536 1.00 92.62 274 GLU A C 1
ATOM 2257 O O . GLU A 1 274 ? -30.582 -3.142 23.324 1.00 92.62 274 GLU A O 1
ATOM 2262 N N . PHE A 1 275 ? -29.720 -1.119 22.906 1.00 94.62 275 PHE A N 1
ATOM 2263 C CA . PHE A 1 275 ? -29.817 -0.643 24.289 1.00 94.62 275 PHE A CA 1
ATOM 2264 C C . PHE A 1 275 ? -31.150 0.058 24.605 1.00 94.62 275 PHE A C 1
ATOM 2266 O O . PHE A 1 275 ? -31.497 0.228 25.777 1.00 94.62 275 PHE A O 1
ATOM 2273 N N . GLN A 1 276 ? -31.952 0.412 23.590 1.00 92.81 276 GLN A N 1
ATOM 2274 C CA . GLN A 1 276 ? -33.171 1.219 23.764 1.00 92.81 276 GLN A CA 1
ATOM 2275 C C . GLN A 1 276 ? -34.198 0.597 24.710 1.00 92.81 276 GLN A C 1
ATOM 2277 O O . GLN A 1 276 ? -34.793 1.302 25.525 1.00 92.81 276 GLN A O 1
ATOM 2282 N N . ALA A 1 277 ? -34.407 -0.720 24.634 1.00 91.31 277 ALA A N 1
ATOM 2283 C CA . ALA A 1 277 ? -35.361 -1.407 25.504 1.00 91.31 277 ALA A CA 1
ATOM 2284 C C . ALA A 1 277 ? -34.979 -1.259 26.988 1.00 91.31 277 ALA A C 1
ATOM 2286 O O . ALA A 1 277 ? -35.841 -1.047 27.846 1.00 91.31 277 ALA A O 1
ATOM 2287 N N . ILE A 1 278 ? -33.676 -1.306 27.282 1.00 91.19 278 ILE A N 1
ATOM 2288 C CA . ILE A 1 278 ? -33.150 -1.150 28.638 1.00 91.19 278 ILE A CA 1
ATOM 2289 C C . ILE A 1 278 ? -33.322 0.302 29.090 1.00 91.19 278 ILE A C 1
ATOM 2291 O O . ILE A 1 278 ? -33.895 0.543 30.154 1.00 91.19 278 ILE A O 1
ATOM 2295 N N . TYR A 1 279 ? -32.934 1.277 28.264 1.00 93.75 279 TYR A N 1
ATOM 2296 C CA . TYR A 1 279 ? -33.102 2.700 28.581 1.00 93.75 279 TYR A CA 1
ATOM 2297 C C . TYR A 1 279 ? -34.562 3.077 28.854 1.00 93.75 279 TYR A C 1
ATOM 2299 O O . TYR A 1 279 ? -34.853 3.752 29.843 1.00 93.75 279 TYR A O 1
ATOM 2307 N N . GLN A 1 280 ? -35.501 2.557 28.060 1.00 92.12 280 GLN A N 1
ATOM 2308 C CA . GLN A 1 280 ? -36.936 2.763 28.270 1.00 92.12 280 GLN A CA 1
ATOM 2309 C C . GLN A 1 280 ? -37.423 2.170 29.596 1.00 92.12 280 GLN A C 1
ATOM 2311 O O . GLN A 1 280 ? -38.175 2.831 30.318 1.00 92.12 280 GLN A O 1
ATOM 2316 N N . SER A 1 281 ? -36.972 0.960 29.949 1.00 88.81 281 SER A N 1
ATOM 2317 C CA . SER A 1 281 ? -37.318 0.327 31.231 1.00 88.81 281 SER A CA 1
ATOM 2318 C C . SER A 1 281 ? -36.816 1.126 32.440 1.00 88.81 281 SER A C 1
ATOM 2320 O O . SER A 1 281 ? -37.508 1.211 33.455 1.00 88.81 281 SER A O 1
ATOM 2322 N N . LEU A 1 282 ? -35.668 1.794 32.294 1.00 89.50 282 LEU A N 1
ATOM 2323 C CA . LEU A 1 282 ? -35.073 2.679 33.298 1.00 89.50 282 LEU A CA 1
ATOM 2324 C C . LEU A 1 282 ? -35.599 4.123 33.227 1.00 89.50 282 LEU A C 1
ATOM 2326 O O . LEU A 1 282 ? -35.222 4.956 34.048 1.00 89.50 282 LEU A O 1
ATOM 2330 N N . ARG A 1 283 ? -36.492 4.426 32.272 1.00 90.75 283 ARG A N 1
ATOM 2331 C CA . ARG A 1 283 ? -37.034 5.769 31.996 1.00 90.75 283 ARG A CA 1
ATOM 2332 C C . ARG A 1 283 ? -35.958 6.818 31.681 1.00 90.75 283 ARG A C 1
ATOM 2334 O O . ARG A 1 283 ? -36.151 7.998 31.971 1.00 90.75 283 ARG A O 1
ATOM 2341 N N . LEU A 1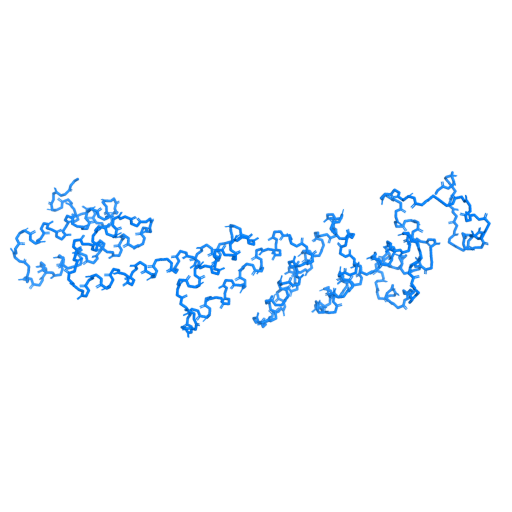 284 ? -34.859 6.391 31.066 1.00 85.06 284 LEU A N 1
ATOM 2342 C CA . LEU A 1 284 ? -33.822 7.265 30.522 1.00 85.06 284 LEU A CA 1
ATOM 2343 C C . LEU A 1 284 ? -34.280 7.775 29.142 1.00 85.06 284 LEU A C 1
ATOM 2345 O O . LEU A 1 284 ? -34.841 7.006 28.357 1.00 85.06 284 LEU A O 1
ATOM 2349 N N . ARG A 1 285 ? -34.137 9.080 28.889 1.00 73.19 285 ARG A N 1
ATOM 2350 C CA . ARG A 1 285 ? -34.552 9.783 27.662 1.00 73.19 285 ARG A CA 1
ATOM 2351 C C . ARG A 1 285 ? -33.563 10.877 27.316 1.00 73.19 285 ARG A C 1
ATOM 2353 O O . ARG A 1 285 ? -32.899 11.379 28.246 1.00 73.19 285 ARG A O 1
#

Organism: NCBI:txid2019572

pLDDT: mean 89.87, std 12.09, range [33.75, 98.44]

Radius of gyration: 32.51 Å; chains: 1; bounding box: 66×37×94 Å

Foldseek 3Di:
DPPPDDQQLVNCVVCVVVCVVVDDQDDDPVCLLVLLCNDQLNVLSVCVVVVNLVVSVVSGDPDDDDGPSSLSSQLSNLLSNLLVCLVVLNNVSSLVSLVSNLVVCQVDPVSLVSVLVSLVVSLVPDDDLVVQLVSLVSNCVRHLDQSSLLSNLLSQLVVLVVCVVVVVDDLVRSLVSLVVSCVSPVPNPSSVVSNLVSVLVVLVVVLVVCVVVVVLVVSLVSLQPDPDPVSLVVSLVVLVCCLVVCVVVVNDDDVVSNLVSLVSSCSSHVPDPVCVVVCVVSVHD